Protein AF-A0A1M3HI04-F1 (afdb_monomer_lite)

Sequence (187 aa):
MKYMKYLLFFVLTACGNNINDSLKAANNSVIDINNYELIYRTIQQLDKDADSQIVGHADSLYKAANAASSYIGRLKARLTDADSIGDKTEPAARLLLRTPASDTLRTMLLNIYTASHKCFVGQDSIAQLDKVLLDIVDLHNQTDWTPQYFKDSPTVAAETILSRFEMECTGAASLSLLTVLHQLKKP

Secondary structure (DSSP, 8-state):
----------------TTHHHHHHTSTT----TT-HHHHHHHHHHHGGG--HHHHHHHHHHHHHHHHHHHHHHHHHHHHHHH-TTS--SHHHHHHHSSSHHHHHHHHHHHHHHHHHHHT--SHHHHHHHHHHSHHHHHHHH-SS-THHHHTT--HHHHHHHHHHHHHHHHHHHHHHHHHHHHHHT--

Radius of gyration: 18.67 Å; chains: 1; bounding box: 41×33×65 Å

pLDDT: mean 81.5, std 21.39, range [27.55, 98.62]

Structure (mmCIF, N/CA/C/O backbone):
data_AF-A0A1M3HI04-F1
#
_entry.id   AF-A0A1M3HI04-F1
#
loop_
_atom_site.group_PDB
_atom_site.id
_atom_site.type_symbol
_atom_site.label_atom_id
_atom_site.label_alt_id
_atom_site.label_comp_id
_atom_site.label_asym_id
_atom_site.label_entity_id
_atom_site.label_seq_id
_atom_site.pdbx_PDB_ins_code
_atom_site.Cartn_x
_atom_site.Cartn_y
_atom_site.Cartn_z
_atom_site.occupancy
_atom_site.B_iso_or_equiv
_atom_site.auth_seq_id
_atom_site.auth_comp_id
_atom_site.auth_asym_id
_atom_site.auth_atom_id
_atom_site.pdbx_PDB_model_num
ATOM 1 N N . MET A 1 1 ? -6.616 11.595 -36.228 1.00 35.25 1 MET A N 1
ATOM 2 C CA . MET A 1 1 ? -5.814 11.150 -35.066 1.00 35.25 1 MET A CA 1
ATOM 3 C C . MET A 1 1 ? -6.597 11.447 -33.803 1.00 35.25 1 MET A C 1
ATOM 5 O O . MET A 1 1 ? -7.093 12.554 -33.652 1.00 35.25 1 MET A O 1
ATOM 9 N N . LYS A 1 2 ? -6.833 10.409 -33.003 1.00 34.25 2 LYS A N 1
ATOM 10 C CA . LYS A 1 2 ? -7.843 10.335 -31.945 1.00 34.25 2 LYS A CA 1
ATOM 11 C C . LYS A 1 2 ? -7.189 10.521 -30.563 1.00 34.25 2 LYS A C 1
ATOM 13 O O . LYS A 1 2 ? -6.250 9.807 -30.254 1.00 34.25 2 LYS A O 1
ATOM 18 N N . TYR A 1 3 ? -7.765 11.454 -29.800 1.00 30.97 3 TYR A N 1
ATOM 19 C CA . TYR A 1 3 ? -7.792 11.646 -28.339 1.00 30.97 3 TYR A CA 1
ATOM 20 C C . TYR A 1 3 ? -6.480 11.792 -27.548 1.00 30.97 3 TYR A C 1
ATOM 22 O O . TYR A 1 3 ? -5.810 10.822 -27.231 1.00 30.97 3 TYR A O 1
ATOM 30 N N . MET A 1 4 ? -6.251 13.013 -27.056 1.00 30.16 4 MET A N 1
ATOM 31 C CA . MET A 1 4 ? -5.577 13.264 -25.782 1.00 30.16 4 MET A CA 1
ATOM 32 C C . MET A 1 4 ? -6.455 14.262 -25.021 1.00 30.16 4 MET A C 1
ATOM 34 O O . MET A 1 4 ? -6.505 15.450 -25.334 1.00 30.16 4 MET A O 1
ATOM 38 N N . LYS A 1 5 ? -7.288 13.728 -24.128 1.00 34.47 5 LYS A N 1
ATOM 39 C CA . LYS A 1 5 ? -8.299 14.455 -23.358 1.00 34.47 5 LYS A CA 1
ATOM 40 C C . LYS A 1 5 ? -8.225 13.943 -21.919 1.00 34.47 5 LYS A C 1
ATOM 42 O O . LYS A 1 5 ? -8.149 12.735 -21.725 1.00 34.47 5 LYS A O 1
ATOM 47 N N . TYR A 1 6 ? -8.308 14.888 -20.982 1.00 33.34 6 TYR A N 1
ATOM 48 C CA . TYR A 1 6 ? -8.424 14.744 -19.523 1.00 33.34 6 TYR A CA 1
ATOM 49 C C . TYR A 1 6 ? -7.113 14.707 -18.723 1.00 33.34 6 TYR A C 1
ATOM 51 O O . TYR A 1 6 ? -6.716 13.693 -18.164 1.00 33.34 6 TYR A O 1
ATOM 59 N N . LEU A 1 7 ? -6.512 15.893 -18.575 1.00 30.77 7 LEU A N 1
ATOM 60 C CA . LEU A 1 7 ? -5.870 16.280 -17.320 1.00 30.77 7 LEU A CA 1
ATOM 61 C C . LEU A 1 7 ? -7.011 16.665 -16.361 1.00 30.77 7 LEU A C 1
ATOM 63 O O . LEU A 1 7 ? -7.595 17.741 -16.500 1.00 30.77 7 LEU A O 1
ATOM 67 N N . LEU A 1 8 ? -7.413 15.759 -15.468 1.00 27.55 8 LEU A N 1
ATOM 68 C CA . LEU A 1 8 ? -8.388 16.072 -14.424 1.00 27.55 8 LEU A CA 1
ATOM 69 C C . LEU A 1 8 ? -7.637 16.467 -13.150 1.00 27.55 8 LEU A C 1
ATOM 71 O O . LEU A 1 8 ? -7.143 15.623 -12.410 1.00 27.55 8 LEU A O 1
ATOM 75 N N . PHE A 1 9 ? -7.574 17.773 -12.900 1.00 28.75 9 PHE A N 1
ATOM 76 C CA . PHE A 1 9 ? -7.414 18.300 -11.551 1.00 28.75 9 PHE A CA 1
ATOM 77 C C . PHE A 1 9 ? -8.708 18.006 -10.788 1.00 28.75 9 PHE A C 1
ATOM 79 O O . PHE A 1 9 ? -9.729 18.644 -11.036 1.00 28.75 9 PHE A O 1
ATOM 86 N N . PHE A 1 10 ? -8.676 17.053 -9.859 1.00 29.11 10 PHE A N 1
ATOM 87 C CA . PHE A 1 10 ? -9.697 16.960 -8.822 1.00 29.11 10 PHE A CA 1
ATOM 88 C C . PHE A 1 10 ? -9.222 17.744 -7.597 1.00 29.11 10 PHE A C 1
ATOM 90 O O . PHE A 1 10 ? -8.550 17.220 -6.716 1.00 29.11 10 PHE A O 1
ATOM 97 N N . VAL A 1 11 ? -9.591 19.024 -7.551 1.00 36.62 11 VAL A N 1
ATOM 98 C CA . VAL A 1 11 ? -9.841 19.720 -6.287 1.00 36.62 11 VAL A CA 1
ATOM 99 C C . VAL A 1 11 ? -11.346 19.625 -6.075 1.00 36.62 11 VAL A C 1
ATOM 101 O O . VAL A 1 11 ? -12.113 20.316 -6.740 1.00 36.62 11 VAL A O 1
ATOM 104 N N . LEU A 1 12 ? -11.778 18.715 -5.204 1.00 30.23 12 LEU A N 1
ATOM 105 C CA . LEU A 1 12 ? -13.164 18.638 -4.748 1.00 30.23 12 LEU A CA 1
ATOM 106 C C . LEU A 1 12 ? -13.249 19.241 -3.346 1.00 30.23 12 LEU A C 1
ATOM 108 O O . LEU A 1 12 ? -13.045 18.571 -2.339 1.00 30.23 12 LEU A O 1
ATOM 112 N N . THR A 1 13 ? -13.587 20.524 -3.297 1.00 43.03 13 THR A N 1
ATOM 113 C CA . THR A 1 13 ? -14.316 21.129 -2.183 1.00 43.03 13 THR A CA 1
ATOM 114 C C . THR A 1 13 ? -15.805 21.079 -2.519 1.00 43.03 13 THR A C 1
ATOM 116 O O . THR A 1 13 ? -16.271 21.843 -3.358 1.00 43.03 13 THR A O 1
ATOM 119 N N . ALA A 1 14 ? -16.561 20.196 -1.860 1.00 32.81 14 ALA A N 1
ATOM 120 C CA . ALA A 1 14 ? -18.005 20.360 -1.674 1.00 32.81 14 ALA A CA 1
ATOM 121 C C . ALA A 1 14 ? -18.529 19.478 -0.524 1.00 32.81 14 ALA A C 1
ATOM 123 O O . ALA A 1 14 ? -18.517 18.254 -0.594 1.00 32.81 14 ALA A O 1
ATOM 124 N N . CYS A 1 15 ? -18.975 20.168 0.527 1.00 35.28 15 CYS A N 1
ATOM 125 C CA . CYS A 1 15 ? -19.912 19.806 1.591 1.00 35.28 15 CYS A CA 1
ATOM 126 C C . CYS A 1 15 ? -20.468 18.370 1.650 1.00 35.28 15 CYS A C 1
ATOM 128 O O . CYS A 1 15 ? -21.394 18.011 0.928 1.00 35.28 15 CYS A O 1
ATOM 130 N N . GLY A 1 16 ? -20.037 17.647 2.687 1.00 29.61 16 GLY A N 1
ATOM 131 C CA . GLY A 1 16 ? -20.850 16.683 3.427 1.00 29.61 16 GLY A CA 1
ATOM 132 C C . GLY A 1 16 ? -20.916 17.120 4.892 1.00 29.61 16 GLY A C 1
ATOM 133 O O . GLY A 1 16 ? -20.088 16.716 5.708 1.00 29.61 16 GLY A O 1
ATOM 134 N N . ASN A 1 17 ? -21.861 18.002 5.217 1.00 38.78 17 ASN A N 1
ATOM 135 C CA . ASN A 1 17 ? -22.166 18.403 6.591 1.00 38.78 17 ASN A CA 1
ATOM 136 C C . ASN A 1 17 ? -22.709 17.183 7.353 1.00 38.78 17 ASN A C 1
ATOM 138 O O . ASN A 1 17 ? -23.854 16.810 7.133 1.00 38.78 17 ASN A O 1
ATOM 142 N N . ASN A 1 18 ? -21.865 16.530 8.161 1.00 41.06 18 ASN A N 1
ATOM 143 C CA . ASN A 1 18 ? -22.244 15.747 9.357 1.00 41.06 18 ASN A CA 1
ATOM 144 C C . ASN A 1 18 ? -21.037 15.116 10.078 1.00 41.06 18 ASN A C 1
ATOM 146 O O . ASN A 1 18 ? -21.116 14.812 11.267 1.00 41.06 18 ASN A O 1
ATOM 150 N N . ILE A 1 19 ? -19.885 14.978 9.414 1.00 43.44 19 ILE A N 1
ATOM 151 C CA . ILE A 1 19 ? -18.647 14.542 10.090 1.00 43.44 19 ILE A CA 1
ATOM 152 C C . ILE A 1 19 ? -17.971 15.741 10.782 1.00 43.44 19 ILE A C 1
ATOM 154 O O . ILE A 1 19 ? -17.434 15.603 11.876 1.00 43.44 19 ILE A O 1
ATOM 158 N N . ASN A 1 20 ? -18.083 16.944 10.205 1.00 42.19 20 ASN A N 1
ATOM 159 C CA . ASN A 1 20 ? -17.423 18.160 10.698 1.00 42.19 20 ASN A CA 1
ATOM 160 C C . ASN A 1 20 ? -17.941 18.641 12.070 1.00 42.19 20 ASN A C 1
ATOM 162 O O . ASN A 1 20 ? -17.166 19.130 12.889 1.00 42.19 20 ASN A O 1
ATOM 166 N N . ASP A 1 21 ? -19.231 18.459 12.355 1.00 39.75 21 ASP A N 1
ATOM 167 C CA . ASP A 1 21 ? -19.815 18.872 13.639 1.00 39.75 21 ASP A CA 1
ATOM 168 C C . ASP A 1 21 ? -19.579 17.824 14.739 1.00 39.75 21 ASP A C 1
ATOM 170 O O . ASP A 1 21 ? -19.358 18.176 15.897 1.00 39.75 21 ASP A O 1
ATOM 174 N N . SER A 1 22 ? -19.470 16.547 14.357 1.00 45.38 22 SER A N 1
ATOM 175 C CA . SER A 1 22 ? -19.024 15.460 15.241 1.00 45.38 22 SER A CA 1
ATOM 176 C C . SER A 1 22 ? -17.513 15.530 15.544 1.00 45.38 22 SER A C 1
ATOM 178 O O . SER A 1 22 ? -17.071 15.076 16.598 1.00 45.38 22 SER A O 1
ATOM 180 N N . LEU A 1 23 ? -16.718 16.129 14.643 1.00 42.09 23 LEU A N 1
ATOM 181 C CA . LEU A 1 23 ? -15.270 16.364 14.777 1.00 42.09 23 LEU A CA 1
ATOM 182 C C . LEU A 1 23 ? -14.935 17.564 15.677 1.00 42.09 23 LEU A C 1
ATOM 184 O O . LEU A 1 23 ? -13.937 17.526 16.392 1.00 42.09 23 LEU A O 1
ATOM 188 N N . LYS A 1 24 ? -15.773 18.610 15.699 1.00 40.47 24 LYS A N 1
ATOM 189 C CA . LYS A 1 24 ? -15.569 19.794 16.558 1.00 40.47 24 LYS A CA 1
ATOM 190 C C . LYS A 1 24 ? -15.811 19.528 18.046 1.00 40.47 24 LYS A C 1
ATOM 192 O O . LYS A 1 24 ? -15.282 20.257 18.880 1.00 40.47 24 LYS A O 1
ATOM 197 N N . ALA A 1 25 ? -16.567 18.484 18.388 1.00 41.44 25 ALA A N 1
ATOM 198 C CA . ALA A 1 25 ? -16.822 18.094 19.776 1.00 41.44 25 ALA A CA 1
ATOM 199 C C . ALA A 1 25 ? -15.673 17.273 20.408 1.00 41.44 25 ALA A C 1
ATOM 201 O O . ALA A 1 25 ? -15.651 17.075 21.624 1.00 41.44 25 ALA A O 1
ATOM 202 N N . ALA A 1 26 ? -14.686 16.821 19.620 1.00 43.97 26 ALA A N 1
ATOM 203 C CA . ALA A 1 26 ? -13.492 16.129 20.110 1.00 43.97 26 ALA A CA 1
ATOM 204 C C . ALA A 1 26 ? -12.453 17.134 20.658 1.00 43.97 26 ALA A C 1
ATOM 206 O O . ALA A 1 26 ? -11.420 17.404 20.059 1.00 43.97 26 ALA A O 1
ATOM 207 N N . ASN A 1 27 ? -12.795 17.694 21.813 1.00 38.34 27 ASN A N 1
ATOM 208 C CA . ASN A 1 27 ? -12.083 18.645 22.666 1.00 38.34 27 ASN A CA 1
ATOM 209 C C . ASN A 1 27 ? -10.526 18.701 22.550 1.00 38.34 27 ASN A C 1
ATOM 211 O O . ASN A 1 27 ? -9.824 17.734 22.842 1.00 38.34 27 ASN A O 1
ATOM 215 N N . ASN A 1 28 ? -10.021 19.903 22.225 1.00 39.84 28 ASN A N 1
ATOM 216 C CA . ASN A 1 28 ? -8.730 20.528 22.586 1.00 39.84 28 ASN A CA 1
ATOM 217 C C . ASN A 1 28 ? -7.362 19.976 22.135 1.00 39.84 28 ASN A C 1
ATOM 219 O O . ASN A 1 28 ? -6.334 20.495 22.572 1.00 39.84 28 ASN A O 1
ATOM 223 N N . SER A 1 29 ? -7.292 19.063 21.173 1.00 42.91 29 SER A N 1
ATOM 224 C CA . SER A 1 29 ? -6.079 18.932 20.349 1.00 42.91 29 SER A CA 1
ATOM 225 C C . SER A 1 29 ? -6.498 18.843 18.893 1.00 42.91 29 SER A C 1
ATOM 227 O O . SER A 1 29 ? -7.374 18.056 18.548 1.00 42.91 29 SER A O 1
ATOM 229 N N . VAL A 1 30 ? -5.936 19.700 18.041 1.00 52.53 30 VAL A N 1
ATOM 230 C CA . VAL A 1 30 ? -6.123 19.604 16.591 1.00 52.53 30 VAL A CA 1
ATOM 231 C C . VAL A 1 30 ? -5.432 18.312 16.160 1.00 52.53 30 VAL A C 1
ATOM 233 O O . VAL A 1 30 ? -4.233 18.306 15.896 1.00 52.53 30 VAL A O 1
ATOM 236 N N . ILE A 1 31 ? -6.154 17.191 16.193 1.00 54.62 31 ILE A N 1
ATOM 237 C CA . ILE A 1 31 ? -5.659 15.930 15.648 1.00 54.62 31 ILE A CA 1
ATOM 238 C C . ILE A 1 31 ? -5.579 16.147 14.142 1.00 54.62 31 ILE A C 1
ATOM 240 O O . ILE A 1 31 ? -6.601 16.359 13.488 1.00 54.62 31 ILE A O 1
ATOM 244 N N . ASP A 1 32 ? -4.362 16.135 13.603 1.00 65.62 32 ASP A N 1
ATOM 245 C CA . ASP A 1 32 ? -4.164 16.093 12.162 1.00 65.62 32 ASP A CA 1
ATOM 246 C C . ASP A 1 32 ? -4.761 14.785 11.640 1.00 65.62 32 ASP A C 1
ATOM 248 O O . ASP A 1 32 ? -4.207 13.702 11.832 1.00 65.62 32 ASP A O 1
ATOM 252 N N . ILE A 1 33 ? -5.926 14.894 11.004 1.00 61.91 33 ILE A N 1
ATOM 253 C CA . ILE A 1 33 ? -6.685 13.765 10.460 1.00 61.91 33 ILE A CA 1
ATOM 254 C C . ILE A 1 33 ? -5.926 13.017 9.359 1.00 61.91 33 ILE A C 1
ATOM 256 O O . ILE A 1 33 ? -6.316 11.909 9.007 1.00 61.91 33 ILE A O 1
ATOM 260 N N . ASN A 1 34 ? -4.845 13.592 8.826 1.00 67.69 34 ASN A N 1
ATOM 261 C CA . ASN A 1 34 ? -3.984 12.935 7.847 1.00 67.69 34 ASN A CA 1
ATOM 262 C C . ASN A 1 34 ? -2.861 12.123 8.509 1.00 67.69 34 ASN A C 1
ATOM 264 O O . ASN A 1 34 ? -2.170 11.366 7.829 1.00 67.69 34 ASN A O 1
ATOM 268 N N . ASN A 1 35 ? -2.686 12.243 9.827 1.00 82.31 35 ASN A N 1
ATOM 269 C CA . ASN A 1 35 ? -1.645 11.565 10.582 1.00 82.31 35 ASN A CA 1
ATOM 270 C C . ASN A 1 35 ? -2.223 10.379 11.373 1.00 82.31 35 ASN A C 1
ATOM 272 O O . ASN A 1 35 ? -2.537 10.474 12.564 1.00 82.31 35 ASN A O 1
ATOM 276 N N . TYR A 1 36 ? -2.343 9.234 10.698 1.00 88.31 36 TYR A N 1
ATOM 277 C CA . TYR A 1 36 ? -2.860 7.995 11.288 1.00 88.31 36 TYR A CA 1
ATOM 278 C C . TYR A 1 36 ? -2.042 7.508 12.500 1.00 88.31 36 TYR A C 1
ATOM 280 O O . TYR A 1 36 ? -2.596 6.859 13.388 1.00 88.31 36 TYR A O 1
ATOM 288 N N . GLU A 1 37 ? -0.752 7.855 12.594 1.00 89.69 37 GLU A N 1
ATOM 289 C CA . GLU A 1 37 ? 0.084 7.534 13.756 1.00 89.69 37 GLU A CA 1
ATOM 290 C C . GLU A 1 37 ? -0.355 8.315 15.001 1.00 89.69 37 GLU A C 1
ATOM 292 O O . GLU A 1 37 ? -0.460 7.740 16.088 1.00 89.69 37 GLU A O 1
ATOM 297 N N . LEU A 1 38 ? -0.664 9.607 14.854 1.00 87.50 38 LEU A N 1
ATOM 298 C CA . LEU A 1 38 ? -1.188 10.414 15.955 1.00 87.50 38 LEU A CA 1
ATOM 299 C C . LEU A 1 38 ? -2.527 9.854 16.454 1.00 87.50 38 LEU A C 1
ATOM 301 O O . LEU A 1 38 ? -2.703 9.685 17.660 1.00 87.50 38 LEU A O 1
ATOM 305 N N . ILE A 1 39 ? -3.432 9.505 15.532 1.00 89.69 39 ILE A N 1
ATOM 306 C CA . ILE A 1 39 ? -4.739 8.918 15.862 1.00 89.69 39 ILE A CA 1
ATOM 307 C C . ILE A 1 39 ? -4.558 7.591 16.616 1.00 89.69 39 ILE A C 1
ATOM 309 O O . ILE A 1 39 ? -5.190 7.377 17.652 1.00 89.69 39 ILE A O 1
ATOM 313 N N . TYR A 1 40 ? -3.658 6.723 16.143 1.00 92.50 40 TYR A N 1
ATOM 314 C CA . TYR A 1 40 ? -3.341 5.460 16.809 1.00 92.50 40 TYR A CA 1
ATOM 315 C C . TYR A 1 40 ? -2.818 5.672 18.235 1.00 92.50 40 TYR A C 1
ATOM 317 O O . TYR A 1 40 ? -3.302 5.041 19.172 1.00 92.50 40 TYR A O 1
ATOM 325 N N . ARG A 1 41 ? -1.882 6.609 18.437 1.00 90.25 41 ARG A N 1
ATOM 326 C CA . ARG A 1 41 ? -1.373 6.935 19.780 1.00 90.25 41 ARG A CA 1
ATOM 327 C C . ARG A 1 41 ? -2.481 7.432 20.711 1.00 90.25 41 ARG A C 1
ATOM 329 O O . ARG A 1 41 ? -2.462 7.097 21.891 1.00 90.25 41 ARG A O 1
ATOM 336 N N . THR A 1 42 ? -3.453 8.191 20.201 1.00 88.56 42 THR A N 1
ATOM 337 C CA . THR A 1 42 ? -4.630 8.598 20.984 1.00 88.56 42 THR A CA 1
ATOM 338 C C . THR A 1 42 ? -5.495 7.401 21.380 1.00 88.56 42 THR A C 1
ATOM 340 O O . THR A 1 42 ? -5.923 7.332 22.527 1.00 88.56 42 THR A O 1
ATOM 343 N N . ILE A 1 43 ? -5.722 6.439 20.478 1.00 89.12 43 ILE A N 1
ATOM 344 C CA . ILE A 1 43 ? -6.460 5.199 20.787 1.00 89.12 43 ILE A CA 1
ATOM 345 C C . ILE A 1 43 ? -5.779 4.439 21.932 1.00 89.12 43 ILE A C 1
ATOM 347 O O . ILE A 1 43 ? -6.436 4.100 22.911 1.00 89.12 43 ILE A O 1
ATOM 351 N N . GLN A 1 44 ? -4.456 4.269 21.866 1.00 89.38 44 GLN A N 1
ATOM 352 C CA . GLN A 1 44 ? -3.673 3.577 22.901 1.00 89.38 44 GLN A CA 1
ATOM 353 C C . GLN A 1 44 ? -3.752 4.256 24.280 1.00 89.38 44 GLN A C 1
ATOM 355 O O . GLN A 1 44 ? -3.598 3.609 25.309 1.00 89.38 44 GLN A O 1
ATOM 360 N N . GLN A 1 45 ? -3.992 5.570 24.334 1.00 86.69 45 GLN A N 1
ATOM 361 C CA . GLN A 1 45 ? -4.150 6.295 25.601 1.00 86.69 45 GLN A CA 1
ATOM 362 C C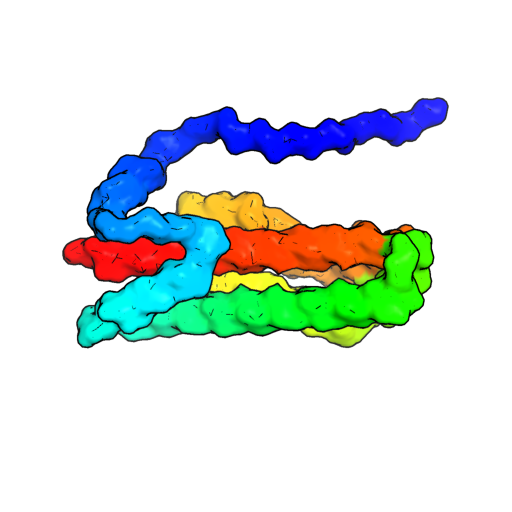 . GLN A 1 45 ? -5.533 6.098 26.236 1.00 86.69 45 GLN A C 1
ATOM 364 O O . GLN A 1 45 ? -5.658 6.216 27.456 1.00 86.69 45 GLN A O 1
ATOM 369 N N . LEU A 1 46 ? -6.556 5.815 25.424 1.00 82.50 46 LEU A N 1
ATOM 370 C CA . LEU A 1 46 ? -7.936 5.580 25.863 1.00 82.50 46 LEU A CA 1
ATOM 371 C C . LEU A 1 46 ? -8.194 4.118 26.272 1.00 82.50 46 LEU A C 1
ATOM 373 O O . LEU A 1 46 ? -9.234 3.828 26.850 1.00 82.50 46 LEU A O 1
ATOM 377 N N . ASP A 1 47 ? -7.241 3.221 26.016 1.00 71.94 47 ASP A N 1
ATOM 378 C CA . ASP A 1 47 ? -7.339 1.758 26.148 1.00 71.94 47 ASP A CA 1
ATOM 379 C C . ASP A 1 47 ? -7.591 1.229 27.576 1.00 71.94 47 ASP A C 1
ATOM 381 O O . ASP A 1 47 ? -7.892 0.058 27.767 1.00 71.94 47 ASP A O 1
ATOM 385 N N . LYS A 1 48 ? -7.508 2.067 28.616 1.00 63.78 48 LYS A N 1
ATOM 386 C CA . LYS A 1 48 ? -7.505 1.582 30.011 1.00 63.78 48 LYS A CA 1
ATOM 387 C C . LYS A 1 48 ? -8.756 0.789 30.426 1.00 63.78 48 LYS A C 1
ATOM 389 O O . LYS A 1 48 ? -8.629 -0.029 31.328 1.00 63.78 48 LYS A O 1
ATOM 394 N N . ASP A 1 49 ? -9.890 0.985 29.746 1.00 64.88 49 ASP A N 1
ATOM 395 C CA . ASP A 1 49 ? -11.158 0.266 29.967 1.00 64.88 49 ASP A CA 1
ATOM 396 C C . ASP A 1 49 ? -11.88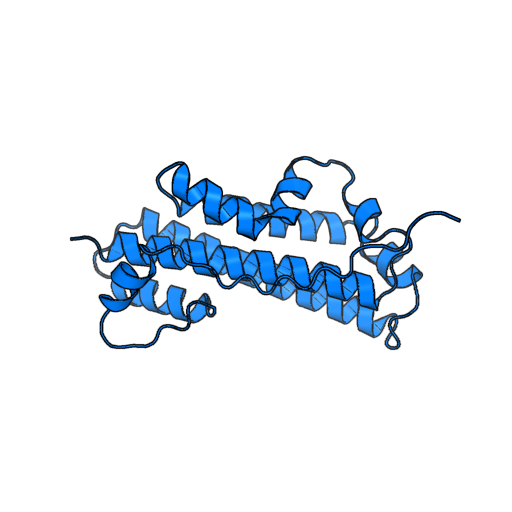6 -0.080 28.639 1.00 64.88 49 ASP A C 1
ATOM 398 O O . ASP A 1 49 ? -13.104 -0.267 28.611 1.00 64.88 49 ASP A O 1
ATOM 402 N N . ALA A 1 50 ? -11.167 -0.104 27.510 1.00 69.12 50 ALA A N 1
ATOM 403 C CA . ALA A 1 50 ? -11.755 -0.230 26.174 1.00 69.12 50 ALA A CA 1
ATOM 404 C C . ALA A 1 50 ? -12.083 -1.683 25.776 1.00 69.12 50 ALA A C 1
ATOM 406 O O . ALA A 1 50 ? -11.498 -2.645 26.276 1.00 69.12 50 ALA A O 1
ATOM 407 N N . ASP A 1 51 ? -12.992 -1.851 24.809 1.00 77.94 51 ASP A N 1
ATOM 408 C CA . ASP A 1 51 ? -13.232 -3.150 24.175 1.00 77.94 51 ASP A CA 1
ATOM 409 C C . ASP A 1 51 ? -11.952 -3.639 23.472 1.00 77.94 51 ASP A C 1
ATOM 411 O O . ASP A 1 51 ? -11.522 -3.094 22.448 1.00 77.94 51 ASP A O 1
ATOM 415 N N . SER A 1 52 ? -11.366 -4.707 24.022 1.00 81.25 52 SER A N 1
ATOM 416 C CA . SER A 1 52 ? -10.138 -5.338 23.526 1.00 81.25 52 SER A CA 1
ATOM 417 C C . SER A 1 52 ? -10.190 -5.711 22.039 1.00 81.25 52 SER A C 1
ATOM 419 O O . SER A 1 52 ? -9.156 -5.720 21.365 1.00 81.25 52 SER A O 1
ATOM 421 N N . GLN A 1 53 ? -11.379 -5.984 21.491 1.00 85.75 53 GLN A N 1
ATOM 422 C CA . GLN A 1 53 ? -11.539 -6.301 20.078 1.00 85.75 53 GLN A CA 1
ATOM 423 C C . GLN A 1 53 ? -11.363 -5.053 19.202 1.00 85.75 53 GLN A C 1
ATOM 425 O O . GLN A 1 53 ? -10.653 -5.106 18.194 1.00 85.75 53 GLN A O 1
ATOM 430 N N . ILE A 1 54 ? -11.964 -3.928 19.599 1.00 85.69 54 ILE A N 1
ATOM 431 C CA . ILE A 1 54 ? -11.890 -2.650 18.876 1.00 85.69 54 ILE A CA 1
ATOM 432 C C . ILE A 1 54 ? -10.442 -2.145 18.841 1.00 85.69 54 ILE A C 1
ATOM 434 O O . ILE A 1 54 ? -9.933 -1.761 17.783 1.00 85.69 54 ILE A O 1
ATOM 438 N N . VAL A 1 55 ? -9.746 -2.213 19.977 1.00 88.94 55 VAL A N 1
ATOM 439 C CA . VAL A 1 55 ? -8.328 -1.834 20.065 1.00 88.94 55 VAL A CA 1
ATOM 440 C C . VAL A 1 55 ? -7.455 -2.795 19.253 1.00 88.94 55 VAL A C 1
ATOM 442 O O . VAL A 1 55 ? -6.611 -2.353 18.474 1.00 88.94 55 VAL A O 1
ATOM 445 N N . GLY A 1 56 ? -7.733 -4.102 19.300 1.00 90.12 56 GLY A N 1
ATOM 446 C CA . GLY A 1 56 ? -7.042 -5.092 18.469 1.00 90.12 56 GLY A CA 1
ATOM 447 C C . GLY A 1 56 ? -7.190 -4.856 16.956 1.00 90.12 56 GLY A C 1
ATOM 448 O O . GLY A 1 56 ? -6.275 -5.160 16.179 1.00 90.12 56 GLY A O 1
ATOM 449 N N . HIS A 1 57 ? -8.316 -4.290 16.507 1.00 92.25 57 HIS A N 1
ATOM 450 C CA . HIS A 1 57 ? -8.502 -3.879 15.111 1.00 92.25 57 HIS A CA 1
ATOM 451 C C . HIS A 1 57 ? -7.621 -2.674 14.752 1.00 92.25 57 HIS A C 1
ATOM 453 O O . HIS A 1 57 ? -6.951 -2.709 13.716 1.00 92.25 57 HIS A O 1
ATOM 459 N N . ALA A 1 58 ? -7.543 -1.664 15.625 1.00 93.00 58 ALA A N 1
ATOM 460 C CA . ALA A 1 58 ? -6.647 -0.520 15.439 1.00 93.00 58 ALA A CA 1
ATOM 461 C C . ALA A 1 58 ? -5.169 -0.938 15.371 1.00 93.00 58 ALA A C 1
ATOM 463 O O . ALA A 1 58 ? -4.456 -0.512 14.462 1.00 93.00 58 ALA A O 1
ATOM 464 N N . ASP A 1 59 ? -4.725 -1.827 16.262 1.00 93.81 59 ASP A N 1
ATOM 465 C CA . ASP A 1 59 ? -3.370 -2.392 16.262 1.00 93.81 59 ASP A CA 1
ATOM 466 C C . ASP A 1 59 ? -3.035 -3.100 14.949 1.00 93.81 59 ASP A C 1
ATOM 468 O O . ASP A 1 59 ? -1.961 -2.911 14.369 1.00 93.81 59 ASP A O 1
ATOM 472 N N . SER A 1 60 ? -3.960 -3.940 14.483 1.00 94.25 60 SER A N 1
ATOM 473 C CA . SER A 1 60 ? -3.787 -4.710 13.252 1.00 94.25 60 SER A CA 1
ATOM 474 C C . SER A 1 60 ? -3.653 -3.786 12.044 1.00 94.25 60 SER A C 1
ATOM 476 O O . SER A 1 60 ? -2.764 -3.980 11.212 1.00 94.25 60 SER A O 1
ATOM 478 N N . LEU A 1 61 ? -4.493 -2.753 11.971 1.00 95.94 61 LEU A N 1
ATOM 479 C CA . LEU A 1 61 ? -4.459 -1.778 10.891 1.00 95.94 61 LEU A CA 1
ATOM 480 C C . LEU A 1 61 ? -3.198 -0.911 10.929 1.00 95.94 61 LEU A C 1
ATOM 482 O O . LEU A 1 61 ? -2.557 -0.730 9.897 1.00 95.94 61 LEU A O 1
ATOM 486 N N . TYR A 1 62 ? -2.798 -0.426 12.105 1.00 95.44 62 TYR A N 1
ATOM 487 C CA . TYR A 1 62 ? -1.581 0.369 12.261 1.00 95.44 62 TYR A CA 1
ATOM 488 C C . TYR A 1 62 ? -0.330 -0.410 11.829 1.00 95.44 62 TYR A C 1
ATOM 490 O O . TYR A 1 62 ? 0.523 0.109 11.102 1.00 95.44 62 TYR A O 1
ATOM 498 N N . LYS A 1 63 ? -0.229 -1.687 12.223 1.00 95.50 63 LYS A N 1
ATOM 499 C CA . LYS A 1 63 ? 0.865 -2.571 11.795 1.00 95.50 63 LYS A CA 1
ATOM 500 C C . LYS A 1 63 ? 0.845 -2.799 10.284 1.00 95.50 63 LYS A C 1
ATOM 502 O O . LYS A 1 63 ? 1.900 -2.733 9.654 1.00 95.50 63 LYS A O 1
ATOM 507 N N . ALA A 1 64 ? -0.332 -3.031 9.702 1.00 95.88 64 ALA A N 1
ATOM 508 C CA . ALA A 1 64 ? -0.474 -3.209 8.261 1.00 95.88 64 ALA A CA 1
ATOM 509 C C . ALA A 1 64 ? -0.054 -1.945 7.487 1.00 95.88 64 ALA A C 1
ATOM 511 O O . ALA A 1 64 ? 0.725 -2.054 6.541 1.00 95.88 64 ALA A O 1
ATOM 512 N N . ALA A 1 65 ? -0.500 -0.757 7.917 1.00 95.94 65 ALA A N 1
ATOM 513 C CA . ALA A 1 65 ? -0.191 0.531 7.283 1.00 95.94 65 ALA A CA 1
ATOM 514 C C . ALA A 1 65 ? 1.313 0.816 7.260 1.00 95.94 65 ALA A C 1
ATOM 516 O O . ALA A 1 65 ? 1.878 1.106 6.203 1.00 95.94 65 ALA A O 1
ATOM 517 N N . ASN A 1 66 ? 1.980 0.625 8.399 1.00 95.25 66 ASN A N 1
ATOM 518 C CA . ASN A 1 66 ? 3.428 0.780 8.494 1.00 95.25 66 ASN A CA 1
ATOM 519 C C . ASN A 1 66 ? 4.186 -0.226 7.625 1.00 95.25 66 ASN A C 1
ATOM 521 O O . ASN A 1 66 ? 5.153 0.138 6.954 1.00 95.25 66 ASN A O 1
ATOM 525 N N . ALA A 1 67 ? 3.757 -1.491 7.613 1.00 95.81 67 ALA A N 1
ATOM 526 C CA . ALA A 1 67 ? 4.389 -2.513 6.787 1.00 95.81 67 ALA A CA 1
ATOM 527 C C . ALA A 1 67 ? 4.266 -2.187 5.288 1.00 95.81 67 ALA A C 1
ATOM 529 O O . ALA A 1 67 ? 5.263 -2.280 4.567 1.00 95.81 67 ALA A O 1
ATOM 530 N N . ALA A 1 68 ? 3.080 -1.760 4.842 1.00 96.75 68 ALA A N 1
ATOM 531 C CA . ALA A 1 68 ? 2.814 -1.381 3.458 1.00 96.75 68 ALA A CA 1
ATOM 532 C C . ALA A 1 68 ? 3.629 -0.149 3.033 1.00 96.75 68 ALA A C 1
ATOM 534 O O . ALA A 1 68 ? 4.369 -0.231 2.053 1.00 96.75 68 ALA A O 1
ATOM 535 N N . SER A 1 69 ? 3.573 0.951 3.795 1.00 96.06 69 SER A N 1
ATOM 536 C CA . SER A 1 69 ? 4.345 2.174 3.505 1.00 96.06 69 SER A CA 1
ATOM 537 C C . SER A 1 69 ? 5.852 1.896 3.491 1.00 96.06 69 SER A C 1
ATOM 539 O O . SER A 1 69 ? 6.545 2.228 2.529 1.00 96.06 69 SER A O 1
ATOM 541 N N . SER A 1 70 ? 6.365 1.157 4.481 1.00 96.75 70 SER A N 1
ATOM 542 C CA . SER A 1 70 ? 7.779 0.768 4.527 1.00 96.75 70 SER A CA 1
ATOM 543 C C . SER A 1 70 ? 8.200 -0.065 3.309 1.00 96.75 70 SER A C 1
ATOM 545 O O . SER A 1 70 ? 9.293 0.123 2.767 1.00 96.75 70 SER A O 1
ATOM 547 N N . TYR A 1 71 ? 7.359 -0.999 2.859 1.00 98.50 71 TYR A N 1
ATOM 548 C CA . TYR A 1 71 ? 7.658 -1.811 1.683 1.00 98.50 71 TYR A CA 1
ATOM 549 C C . TYR A 1 71 ? 7.605 -1.007 0.386 1.00 98.50 71 TYR A C 1
ATOM 551 O O . TYR A 1 71 ? 8.518 -1.123 -0.431 1.00 98.50 71 TYR A O 1
ATOM 559 N N . ILE A 1 72 ? 6.596 -0.151 0.228 1.00 98.44 72 ILE A N 1
ATOM 560 C CA . ILE A 1 72 ? 6.482 0.775 -0.900 1.00 98.44 72 ILE A CA 1
ATOM 561 C C . ILE A 1 72 ? 7.712 1.687 -0.972 1.00 98.44 72 ILE A C 1
ATOM 563 O O . ILE A 1 72 ? 8.316 1.806 -2.038 1.00 98.44 72 ILE A O 1
ATOM 567 N N . GLY A 1 73 ? 8.153 2.243 0.159 1.00 97.94 73 GLY A N 1
ATOM 568 C CA . GLY A 1 73 ? 9.379 3.037 0.241 1.00 97.94 73 GLY A CA 1
ATOM 569 C C . GLY A 1 73 ? 10.614 2.274 -0.250 1.00 97.94 73 GLY A C 1
ATOM 570 O O . GLY A 1 73 ? 11.401 2.811 -1.028 1.00 97.94 73 GLY A O 1
ATOM 571 N N . ARG A 1 74 ? 10.755 0.989 0.112 1.00 98.44 74 ARG A N 1
ATOM 572 C CA . ARG A 1 74 ? 11.839 0.131 -0.407 1.00 98.44 74 ARG A CA 1
ATOM 573 C C . ARG A 1 74 ? 11.735 -0.114 -1.911 1.00 98.44 74 ARG A C 1
ATOM 575 O O . ARG A 1 74 ? 12.762 -0.164 -2.580 1.00 98.44 74 ARG A O 1
ATOM 582 N N . LEU A 1 75 ? 10.530 -0.300 -2.448 1.00 98.62 75 LEU A N 1
ATOM 583 C CA . LEU A 1 75 ? 10.333 -0.484 -3.889 1.00 98.62 75 LEU A CA 1
ATOM 584 C C . LEU A 1 75 ? 10.706 0.781 -4.666 1.00 98.62 75 LEU A C 1
ATOM 586 O O . LEU A 1 75 ? 11.424 0.678 -5.657 1.00 98.62 75 LEU A O 1
ATOM 590 N N . LYS A 1 76 ? 10.288 1.955 -4.179 1.00 98.50 76 LYS A N 1
ATOM 591 C CA . LYS A 1 76 ? 10.657 3.257 -4.753 1.00 98.50 76 LYS A CA 1
ATOM 592 C C . LYS A 1 76 ? 12.171 3.460 -4.736 1.00 98.50 76 LYS A C 1
ATOM 594 O O . LYS A 1 76 ? 12.746 3.703 -5.783 1.00 98.50 76 LYS A O 1
ATOM 599 N N . ALA A 1 77 ? 12.831 3.228 -3.599 1.00 98.19 77 ALA A N 1
ATOM 600 C CA . ALA A 1 77 ? 14.290 3.328 -3.511 1.00 98.19 77 ALA A CA 1
ATOM 601 C C . ALA A 1 77 ? 15.002 2.423 -4.534 1.00 98.19 77 ALA A C 1
ATOM 603 O O . ALA A 1 77 ? 15.898 2.870 -5.239 1.00 98.19 77 ALA A O 1
ATOM 604 N N . ARG A 1 78 ? 14.549 1.171 -4.698 1.00 98.38 78 ARG A N 1
ATOM 605 C CA . ARG A 1 78 ? 15.116 0.245 -5.695 1.00 98.38 78 ARG A CA 1
ATOM 606 C C . ARG A 1 78 ? 14.894 0.690 -7.142 1.00 98.38 78 ARG A C 1
ATOM 608 O O . ARG A 1 78 ? 15.718 0.366 -7.994 1.00 98.38 78 ARG A O 1
ATOM 615 N N . LEU A 1 79 ? 13.780 1.363 -7.428 1.00 97.94 79 LEU A N 1
ATOM 616 C CA . LEU A 1 79 ? 13.508 1.958 -8.737 1.00 97.94 79 LEU A CA 1
ATOM 617 C C . LEU A 1 79 ? 14.470 3.119 -9.002 1.00 97.94 79 LEU A C 1
ATOM 619 O O . LEU A 1 79 ? 15.161 3.100 -10.020 1.00 97.94 79 LEU A O 1
ATOM 623 N N . THR A 1 80 ? 14.589 4.046 -8.050 1.00 97.62 80 THR A N 1
ATOM 624 C CA . THR A 1 80 ? 15.512 5.184 -8.124 1.00 97.62 80 THR A CA 1
ATOM 625 C C . THR A 1 80 ? 16.971 4.732 -8.267 1.00 97.62 80 THR A C 1
ATOM 627 O O . THR A 1 80 ? 17.697 5.259 -9.107 1.00 97.62 80 THR A O 1
ATOM 630 N N . ASP A 1 81 ? 17.403 3.720 -7.507 1.00 98.00 81 ASP A N 1
ATOM 631 C CA . ASP A 1 81 ? 18.766 3.171 -7.577 1.00 98.00 81 ASP A CA 1
ATOM 632 C C . ASP A 1 81 ? 19.072 2.552 -8.951 1.00 98.00 81 ASP A C 1
ATOM 634 O O . ASP A 1 81 ? 20.203 2.603 -9.438 1.00 98.00 81 ASP A O 1
ATOM 638 N N . ALA A 1 82 ? 18.066 1.946 -9.589 1.00 97.50 82 ALA A N 1
ATOM 639 C CA . ALA A 1 82 ? 18.203 1.341 -10.909 1.00 97.50 82 ALA A CA 1
ATOM 640 C C . ALA A 1 82 ? 18.147 2.373 -12.050 1.00 97.50 82 ALA A C 1
ATOM 642 O O . ALA A 1 82 ? 18.690 2.120 -13.133 1.00 97.50 82 ALA A O 1
ATOM 643 N N . ASP A 1 83 ? 17.475 3.505 -11.832 1.00 97.75 83 ASP A N 1
ATOM 644 C CA . ASP A 1 83 ? 17.291 4.563 -12.817 1.00 97.75 83 ASP A CA 1
ATOM 645 C C . ASP A 1 83 ? 16.974 5.922 -12.174 1.00 97.75 83 ASP A C 1
ATOM 647 O O . ASP A 1 83 ? 15.823 6.335 -12.057 1.00 97.75 83 ASP A O 1
ATOM 651 N N . SER A 1 84 ? 18.024 6.657 -11.810 1.00 95.88 84 SER A N 1
ATOM 652 C CA . SER A 1 84 ? 17.903 7.940 -11.110 1.00 95.88 84 SER A CA 1
ATOM 653 C C . SER A 1 84 ? 17.285 9.067 -11.947 1.00 95.88 84 SER A C 1
ATOM 655 O O . SER A 1 84 ? 16.898 10.090 -11.390 1.00 95.88 84 SER A O 1
ATOM 657 N N . ILE A 1 85 ? 17.257 8.929 -13.279 1.00 96.69 85 ILE A N 1
ATOM 658 C CA . ILE A 1 85 ? 16.666 9.922 -14.195 1.00 96.69 85 ILE A CA 1
ATOM 659 C C . ILE A 1 85 ? 15.149 9.724 -14.288 1.00 96.69 85 ILE A C 1
ATOM 661 O O . ILE A 1 85 ? 14.407 10.697 -14.420 1.00 96.69 85 ILE A O 1
ATOM 665 N N . GLY A 1 86 ? 14.683 8.480 -14.172 1.00 95.19 86 GLY A N 1
ATOM 666 C CA . GLY A 1 86 ? 13.266 8.159 -14.093 1.00 95.19 86 GLY A CA 1
ATOM 667 C C . GLY A 1 86 ? 12.598 7.801 -15.429 1.00 95.19 86 GLY A C 1
ATOM 668 O O . GLY A 1 86 ? 11.385 7.578 -15.448 1.00 95.19 86 GLY A O 1
ATOM 669 N N . ASP A 1 87 ? 13.336 7.779 -16.542 1.00 97.25 87 ASP A N 1
ATOM 670 C CA . ASP A 1 87 ? 12.794 7.685 -17.904 1.00 97.25 87 ASP A CA 1
ATOM 671 C C . ASP A 1 87 ? 12.808 6.268 -18.499 1.00 97.25 87 ASP A C 1
ATOM 673 O O . ASP A 1 87 ? 12.109 6.004 -19.482 1.00 97.25 87 ASP A O 1
ATOM 677 N N . LYS A 1 88 ? 13.543 5.327 -17.897 1.00 97.81 88 LYS A N 1
ATOM 678 C CA . LYS A 1 88 ? 13.624 3.948 -18.390 1.00 97.81 88 LYS A CA 1
ATOM 679 C C . LYS A 1 88 ? 12.393 3.157 -17.978 1.00 97.81 88 LYS A C 1
ATOM 681 O O . LYS A 1 88 ? 11.913 3.255 -16.855 1.00 97.81 88 LYS A O 1
ATOM 686 N N . THR A 1 89 ? 11.925 2.290 -18.865 1.00 97.62 89 THR A N 1
ATOM 687 C CA . THR A 1 89 ? 10.796 1.382 -18.600 1.00 97.62 89 THR A CA 1
ATOM 688 C C . THR A 1 89 ? 11.243 0.038 -18.009 1.00 97.62 89 THR A C 1
ATOM 690 O O . THR A 1 89 ? 10.525 -0.598 -17.236 1.00 97.62 89 THR A O 1
ATOM 693 N N . GLU A 1 90 ? 12.472 -0.382 -18.318 1.00 98.12 90 GLU A N 1
ATOM 694 C CA . GLU A 1 90 ? 13.055 -1.662 -17.898 1.00 98.12 90 GLU A CA 1
ATO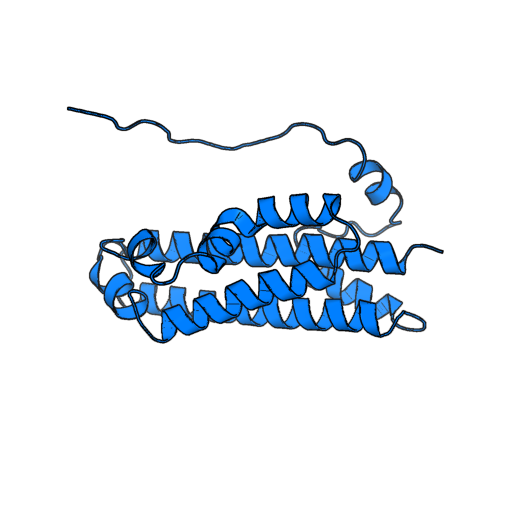M 695 C C . GLU A 1 90 ? 13.109 -1.883 -16.366 1.00 98.12 90 GLU A C 1
ATOM 697 O O . GLU A 1 90 ? 12.881 -3.010 -15.917 1.00 98.12 90 GLU A O 1
ATOM 702 N N . PRO A 1 91 ? 13.439 -0.882 -15.517 1.00 98.06 91 PRO A N 1
ATOM 703 C CA . PRO A 1 91 ? 13.489 -1.066 -14.063 1.00 98.06 91 PRO A CA 1
ATOM 704 C C . PRO A 1 91 ? 12.140 -1.461 -13.461 1.00 98.06 91 PRO A C 1
ATOM 706 O O . PRO A 1 91 ? 12.077 -2.420 -12.690 1.00 98.06 91 PRO A O 1
ATOM 709 N N . ALA A 1 92 ? 11.066 -0.772 -13.854 1.00 96.94 92 ALA A N 1
ATOM 710 C CA . ALA A 1 92 ? 9.717 -1.051 -13.376 1.00 96.94 92 ALA A CA 1
ATOM 711 C C . ALA A 1 92 ? 9.258 -2.449 -13.796 1.00 96.94 92 ALA A C 1
ATOM 713 O O . ALA A 1 92 ? 8.811 -3.224 -12.950 1.00 96.94 92 ALA A O 1
ATOM 714 N N . ALA A 1 93 ? 9.451 -2.809 -15.069 1.00 96.88 93 ALA A N 1
ATOM 715 C CA . ALA A 1 93 ? 9.103 -4.134 -15.566 1.00 96.88 93 ALA A CA 1
ATOM 716 C C . ALA A 1 93 ? 9.870 -5.239 -14.817 1.00 96.88 93 ALA A C 1
ATOM 718 O O . ALA A 1 93 ? 9.264 -6.165 -14.285 1.00 96.88 93 ALA A O 1
ATOM 719 N N . ARG A 1 94 ? 11.196 -5.117 -14.681 1.00 97.88 94 ARG A N 1
ATOM 720 C CA . ARG A 1 94 ? 12.015 -6.127 -13.986 1.00 97.88 94 ARG A CA 1
ATOM 721 C C . ARG A 1 94 ? 11.688 -6.263 -12.503 1.00 97.88 94 ARG A C 1
ATOM 723 O O . ARG A 1 94 ? 11.849 -7.349 -11.952 1.00 97.88 94 ARG A O 1
ATOM 730 N N . LEU A 1 95 ? 11.288 -5.177 -11.842 1.00 97.94 95 LEU A N 1
ATOM 731 C CA . LEU A 1 95 ? 11.006 -5.194 -10.411 1.00 97.94 95 LEU A CA 1
ATOM 732 C C . LEU A 1 95 ? 9.567 -5.610 -10.096 1.00 97.94 95 LEU A C 1
ATOM 734 O O . LEU A 1 95 ? 9.367 -6.318 -9.112 1.00 97.94 95 LEU A O 1
ATOM 738 N N . LEU A 1 96 ? 8.579 -5.172 -10.882 1.00 97.69 96 LEU A N 1
ATOM 739 C CA . LEU A 1 96 ? 7.160 -5.189 -10.501 1.00 97.69 96 LEU A CA 1
ATOM 740 C C . LEU A 1 96 ? 6.243 -5.928 -11.484 1.00 97.69 96 LEU A C 1
ATOM 742 O O . LEU A 1 96 ? 5.098 -6.202 -11.132 1.00 97.69 96 LEU A O 1
ATOM 746 N N . LEU A 1 97 ? 6.690 -6.270 -12.694 1.00 97.06 97 LEU A N 1
ATOM 747 C CA . LEU A 1 97 ? 5.853 -7.010 -13.639 1.00 97.06 97 LEU A CA 1
ATOM 748 C C . LEU A 1 97 ? 5.926 -8.511 -13.348 1.00 97.06 97 LEU A C 1
ATOM 750 O O . LEU A 1 97 ? 6.922 -9.160 -13.664 1.00 97.06 97 LEU A O 1
ATOM 754 N N . ARG A 1 98 ? 4.850 -9.064 -12.774 1.00 94.94 98 ARG A N 1
ATOM 755 C CA . ARG A 1 98 ? 4.706 -10.502 -12.465 1.00 94.94 98 ARG A CA 1
ATOM 756 C C . ARG A 1 98 ? 5.881 -11.065 -11.660 1.00 94.94 98 ARG A C 1
ATOM 758 O O . ARG A 1 98 ? 6.412 -12.134 -11.957 1.00 94.94 98 ARG A O 1
ATOM 765 N N . THR A 1 99 ? 6.311 -10.318 -10.652 1.00 97.25 99 THR A N 1
ATOM 766 C CA . THR A 1 99 ? 7.423 -10.701 -9.779 1.00 97.25 99 THR A CA 1
ATOM 767 C C . THR A 1 99 ? 6.925 -11.033 -8.372 1.00 97.25 99 THR A C 1
ATOM 769 O O . THR A 1 99 ? 5.894 -10.504 -7.944 1.00 97.25 99 THR A O 1
ATOM 772 N N . PRO A 1 100 ? 7.711 -11.769 -7.567 1.00 97.38 100 PRO A N 1
ATOM 773 C CA . PRO A 1 100 ? 7.402 -11.954 -6.147 1.00 97.38 100 PRO A CA 1
ATOM 774 C C . PRO A 1 100 ? 7.277 -10.636 -5.366 1.00 97.38 100 PRO A C 1
ATOM 776 O O . PRO A 1 100 ? 6.584 -10.566 -4.348 1.00 97.38 100 PRO A O 1
ATOM 779 N N . ALA A 1 101 ? 7.940 -9.568 -5.832 1.00 97.62 101 ALA A N 1
ATOM 780 C CA . ALA A 1 101 ? 7.810 -8.252 -5.220 1.00 97.62 101 ALA A CA 1
ATOM 781 C C . ALA A 1 101 ? 6.407 -7.664 -5.436 1.00 97.62 101 ALA A C 1
ATOM 783 O O . ALA A 1 101 ? 5.826 -7.088 -4.517 1.00 97.62 101 ALA A O 1
ATOM 784 N N . SER A 1 102 ? 5.829 -7.873 -6.619 1.00 95.81 102 SER A N 1
ATOM 785 C CA . SER A 1 102 ? 4.447 -7.484 -6.897 1.00 95.81 102 SER A CA 1
ATOM 786 C C . SER A 1 102 ? 3.425 -8.313 -6.110 1.00 95.81 102 SER A C 1
ATOM 788 O O . SER A 1 102 ? 2.461 -7.752 -5.595 1.00 95.81 102 SER A O 1
ATOM 790 N N . ASP A 1 103 ? 3.666 -9.610 -5.902 1.00 95.56 103 ASP A N 1
ATOM 791 C CA . ASP A 1 103 ? 2.789 -10.456 -5.076 1.00 95.56 103 ASP A CA 1
ATOM 792 C C . ASP A 1 103 ? 2.807 -10.027 -3.604 1.00 95.56 103 ASP A C 1
ATOM 794 O O . ASP A 1 103 ? 1.770 -9.953 -2.935 1.00 95.56 103 ASP A O 1
ATOM 798 N N . THR A 1 104 ? 3.996 -9.679 -3.105 1.00 97.62 10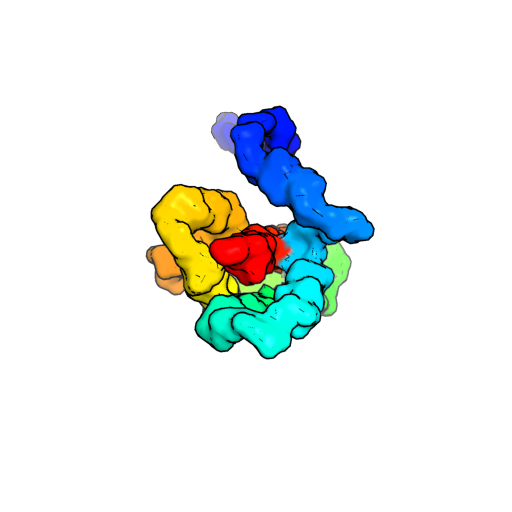4 THR A N 1
ATOM 799 C CA . THR A 1 104 ? 4.171 -9.140 -1.753 1.00 97.62 104 THR A CA 1
ATOM 800 C C . THR A 1 104 ? 3.467 -7.792 -1.614 1.00 97.62 104 THR A C 1
ATOM 802 O O . THR A 1 104 ? 2.744 -7.583 -0.640 1.00 97.62 104 THR A O 1
ATOM 805 N N . LEU A 1 105 ? 3.625 -6.898 -2.600 1.00 97.38 105 LEU A N 1
ATOM 806 C CA . LEU A 1 105 ? 2.938 -5.606 -2.625 1.00 97.38 105 LEU A CA 1
ATOM 807 C C . LEU A 1 105 ? 1.424 -5.814 -2.575 1.00 97.38 105 LEU A C 1
ATOM 809 O O . LEU A 1 105 ? 0.771 -5.283 -1.682 1.00 97.38 105 L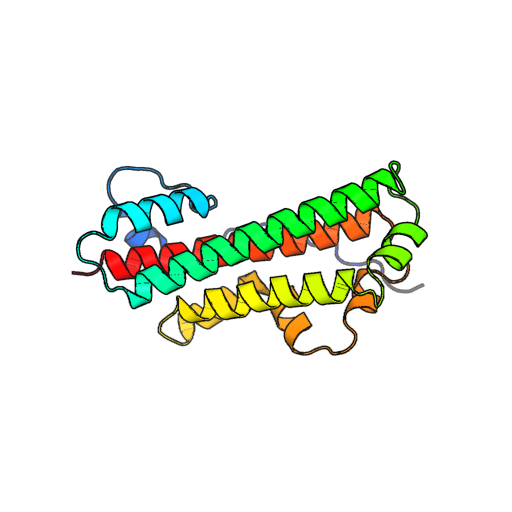EU A O 1
ATOM 813 N N . ARG A 1 106 ? 0.876 -6.658 -3.456 1.00 95.94 106 ARG A N 1
ATOM 814 C CA . ARG A 1 106 ? -0.554 -6.982 -3.476 1.00 95.94 106 ARG A CA 1
ATOM 815 C C . ARG A 1 106 ? -1.040 -7.485 -2.120 1.00 95.94 106 ARG A C 1
ATOM 817 O O . ARG A 1 106 ? -2.052 -7.005 -1.623 1.00 95.94 106 ARG A O 1
ATOM 824 N N . THR A 1 107 ? -0.313 -8.416 -1.507 1.00 96.00 107 THR A N 1
ATOM 825 C CA . THR A 1 107 ? -0.663 -8.962 -0.187 1.00 96.00 107 THR A CA 1
ATOM 826 C C . THR A 1 107 ? -0.745 -7.859 0.867 1.00 96.00 107 THR A C 1
ATOM 828 O O . THR A 1 107 ? -1.693 -7.815 1.646 1.00 96.00 107 THR A O 1
ATOM 831 N N . MET A 1 108 ? 0.211 -6.927 0.876 1.00 96.44 108 MET A N 1
ATOM 832 C CA . MET A 1 108 ? 0.197 -5.801 1.811 1.00 96.44 108 MET A CA 1
ATOM 833 C C . MET A 1 108 ? -0.984 -4.858 1.571 1.00 96.44 108 MET A C 1
ATOM 835 O O . MET A 1 108 ? -1.651 -4.484 2.531 1.00 96.44 108 MET A O 1
ATOM 839 N N . LEU A 1 109 ? -1.288 -4.529 0.313 1.00 95.88 109 LEU A N 1
ATOM 840 C CA . LEU A 1 109 ? -2.430 -3.677 -0.036 1.00 95.88 109 LEU A CA 1
ATOM 841 C C . LEU A 1 109 ? -3.767 -4.322 0.368 1.00 95.88 109 LEU A C 1
ATOM 843 O O . LEU A 1 109 ? -4.609 -3.677 0.990 1.00 95.88 109 LEU A O 1
ATOM 847 N N . LEU A 1 110 ? -3.944 -5.621 0.111 1.00 94.00 110 LEU A N 1
ATOM 848 C CA . LEU A 1 110 ? -5.152 -6.354 0.509 1.00 94.00 110 LEU A CA 1
ATOM 849 C C . LEU A 1 110 ? -5.274 -6.531 2.030 1.00 94.00 110 LEU A C 1
ATOM 851 O O . LEU A 1 110 ? -6.386 -6.579 2.564 1.00 94.00 110 LEU A O 1
ATOM 855 N N . ASN A 1 111 ? -4.150 -6.581 2.748 1.00 94.62 111 ASN A N 1
ATOM 856 C CA . ASN A 1 111 ? -4.160 -6.570 4.208 1.00 94.62 111 ASN A CA 1
ATOM 857 C C . ASN A 1 111 ? -4.671 -5.235 4.760 1.00 94.62 111 ASN A C 1
ATOM 859 O O . ASN A 1 111 ? -5.412 -5.259 5.740 1.00 94.62 111 ASN A O 1
ATOM 863 N N . ILE A 1 112 ? -4.343 -4.099 4.129 1.00 94.75 112 ILE A N 1
ATOM 864 C CA . ILE A 1 112 ? -4.936 -2.799 4.486 1.00 94.75 112 ILE A CA 1
ATOM 865 C C . ILE A 1 112 ? -6.435 -2.830 4.268 1.00 94.75 112 ILE A C 1
ATOM 867 O O . ILE A 1 112 ? -7.181 -2.553 5.200 1.00 94.75 112 ILE A O 1
ATOM 871 N N . TYR A 1 113 ? -6.869 -3.238 3.074 1.00 91.81 113 TYR A N 1
ATOM 872 C CA . TYR A 1 113 ? -8.285 -3.355 2.746 1.00 91.81 113 TYR A CA 1
ATOM 873 C C . TYR A 1 113 ? -9.039 -4.167 3.807 1.00 91.81 113 TYR A C 1
ATOM 875 O O . TYR A 1 113 ? -9.998 -3.683 4.409 1.00 91.81 113 TYR A O 1
ATOM 883 N N . THR A 1 114 ? -8.540 -5.362 4.122 1.00 92.06 114 THR A N 1
ATOM 884 C CA . THR A 1 114 ? -9.156 -6.265 5.103 1.00 92.06 114 THR A CA 1
ATOM 885 C C . THR A 1 114 ? -9.120 -5.701 6.526 1.00 92.06 114 THR A C 1
ATOM 887 O O . THR A 1 114 ? -10.098 -5.829 7.262 1.00 92.06 114 THR A O 1
ATOM 890 N N . ALA A 1 115 ? -8.004 -5.099 6.948 1.00 93.56 115 ALA A N 1
ATOM 891 C CA . ALA A 1 115 ? -7.866 -4.536 8.289 1.00 93.56 115 ALA A CA 1
ATOM 892 C C . ALA A 1 115 ? -8.758 -3.303 8.481 1.00 93.56 115 ALA A C 1
ATOM 894 O O . ALA A 1 115 ? -9.425 -3.197 9.507 1.00 93.56 115 ALA A O 1
ATOM 895 N N . SER A 1 116 ? -8.836 -2.427 7.478 1.00 92.81 116 SER A N 1
ATOM 896 C CA . SER A 1 116 ? -9.718 -1.262 7.482 1.00 92.81 116 SER A CA 1
ATOM 897 C C . SER A 1 116 ? -11.185 -1.665 7.577 1.00 92.81 116 SER A C 1
ATOM 899 O O . SER A 1 116 ? -11.907 -1.108 8.396 1.00 92.81 116 SER A O 1
ATOM 901 N N . HIS A 1 117 ? -11.622 -2.688 6.834 1.00 90.81 117 HIS A N 1
ATOM 902 C CA . HIS A 1 117 ? -13.006 -3.175 6.895 1.00 90.81 117 HIS A CA 1
ATOM 903 C C . HIS A 1 117 ? -13.429 -3.624 8.298 1.00 90.81 117 HIS A C 1
ATOM 905 O O . HIS A 1 117 ? -14.567 -3.390 8.697 1.00 90.81 117 HIS A O 1
ATOM 911 N N . LYS A 1 118 ? -12.513 -4.214 9.077 1.00 90.75 118 LYS A N 1
ATOM 912 C CA . LYS A 1 118 ? -12.793 -4.641 10.459 1.00 90.75 118 LYS A CA 1
ATOM 913 C C . LYS A 1 118 ? -13.048 -3.472 11.415 1.00 90.75 118 LYS A C 1
ATOM 915 O O . LYS A 1 118 ? -13.643 -3.680 12.464 1.00 90.75 118 LYS A O 1
ATOM 920 N N . CYS A 1 119 ? -12.616 -2.256 11.076 1.00 87.69 119 CYS A N 1
ATOM 921 C CA . CYS A 1 119 ? -12.832 -1.065 11.900 1.00 87.69 119 CYS A CA 1
ATOM 922 C C . CYS A 1 119 ? -14.235 -0.454 11.742 1.00 87.69 119 CYS A C 1
ATOM 924 O O . CYS A 1 119 ? -14.631 0.378 12.561 1.00 87.69 119 CYS A O 1
ATOM 926 N N . PHE A 1 120 ? -14.992 -0.831 10.708 1.00 83.38 120 PHE A N 1
ATOM 927 C CA . PHE A 1 120 ? -16.303 -0.253 10.418 1.00 83.38 120 PHE A CA 1
ATOM 928 C C . PHE A 1 120 ? -17.452 -1.165 10.844 1.00 83.38 120 PHE A C 1
ATOM 930 O O . PHE A 1 120 ? -17.419 -2.378 10.657 1.00 83.38 120 PHE A O 1
ATOM 937 N N . VAL A 1 121 ? -18.517 -0.549 11.362 1.00 70.94 121 VAL A N 1
ATOM 938 C CA . VAL A 1 121 ? -19.780 -1.214 11.697 1.00 70.94 121 VAL A CA 1
ATOM 939 C C . VAL A 1 121 ? -20.880 -0.558 10.860 1.00 70.94 121 VAL A C 1
ATOM 941 O O . VAL A 1 121 ? -21.313 0.549 11.169 1.00 70.94 121 VAL A O 1
ATOM 944 N N . GLY A 1 122 ? -21.305 -1.217 9.779 1.00 68.00 122 GLY A N 1
ATOM 945 C CA . GLY A 1 122 ? -22.379 -0.745 8.891 1.00 68.00 122 GLY A CA 1
ATOM 946 C C . GLY A 1 122 ? -21.942 -0.448 7.450 1.00 68.00 122 GLY A C 1
ATOM 947 O O . GLY A 1 122 ? -20.785 -0.135 7.179 1.00 68.00 122 GLY A O 1
ATOM 948 N N . GLN A 1 123 ? -22.889 -0.557 6.510 1.00 69.50 123 GLN A N 1
ATOM 949 C CA . GLN A 1 123 ? -22.626 -0.487 5.063 1.00 69.50 123 GLN A CA 1
ATOM 950 C C . GLN A 1 123 ? -22.244 0.917 4.561 1.00 69.50 123 GLN A C 1
ATOM 952 O O . GLN A 1 123 ? -21.384 1.035 3.691 1.00 69.50 123 GLN A O 1
ATOM 957 N N . ASP A 1 124 ? -22.816 1.985 5.125 1.00 70.25 124 ASP A N 1
ATOM 958 C CA . ASP A 1 124 ? -22.557 3.356 4.652 1.00 70.25 124 ASP A CA 1
ATOM 959 C C . ASP A 1 124 ? -21.108 3.804 4.884 1.00 70.25 124 ASP A C 1
ATOM 961 O O . ASP A 1 124 ? -20.534 4.539 4.079 1.00 70.25 124 ASP A O 1
ATOM 965 N N . SER A 1 125 ? -20.492 3.351 5.978 1.00 73.25 125 SER A N 1
ATOM 966 C CA . SER A 1 125 ? -19.097 3.670 6.284 1.00 73.25 125 SER A CA 1
ATOM 967 C C . SER A 1 125 ? -18.116 2.843 5.446 1.00 73.25 125 SER A C 1
ATOM 969 O O . SER A 1 125 ? -17.061 3.349 5.071 1.00 73.25 125 SER A O 1
ATOM 971 N N . ILE A 1 126 ? -18.501 1.620 5.064 1.00 80.44 126 ILE A N 1
ATOM 972 C CA . ILE A 1 126 ? -17.750 0.787 4.112 1.00 80.44 126 ILE A CA 1
ATOM 973 C C . ILE A 1 126 ? -17.710 1.458 2.731 1.00 80.44 126 ILE A C 1
ATOM 975 O O . ILE A 1 126 ? -16.645 1.580 2.135 1.00 80.44 126 ILE A O 1
ATOM 979 N N . ALA A 1 127 ? -18.829 2.023 2.266 1.00 80.94 127 ALA A N 1
ATOM 980 C CA . ALA A 1 127 ? -18.868 2.731 0.985 1.00 80.94 127 ALA A CA 1
ATOM 981 C C . ALA A 1 127 ? -17.959 3.978 0.939 1.00 80.94 127 ALA A C 1
ATOM 983 O O . ALA A 1 127 ? -17.541 4.404 -0.139 1.00 80.94 127 ALA A O 1
ATOM 984 N N . GLN A 1 128 ? -17.662 4.603 2.085 1.00 77.12 128 GLN A N 1
ATOM 985 C CA . GLN A 1 128 ? -16.682 5.694 2.157 1.00 77.12 128 GLN A CA 1
ATOM 986 C C . GLN A 1 128 ? -15.248 5.167 2.098 1.00 77.12 128 GLN A C 1
ATOM 988 O O . GLN A 1 128 ? -14.415 5.773 1.428 1.00 77.12 128 GLN A O 1
ATOM 993 N N . LEU A 1 129 ? -14.978 4.035 2.750 1.00 84.44 129 LEU A N 1
ATOM 994 C CA . LEU A 1 129 ? -13.683 3.364 2.699 1.00 84.44 129 LEU A CA 1
ATOM 995 C C . LEU A 1 129 ? -13.336 2.913 1.271 1.00 84.44 129 LEU A C 1
ATOM 997 O O . LEU A 1 129 ? -12.234 3.187 0.799 1.00 84.44 129 LEU A O 1
ATOM 1001 N N . ASP A 1 130 ? -14.284 2.313 0.552 1.00 85.00 130 ASP A N 1
ATOM 1002 C CA . ASP A 1 130 ? -14.067 1.843 -0.824 1.00 85.00 130 ASP A CA 1
ATOM 1003 C C . ASP A 1 130 ? -13.755 2.991 -1.801 1.00 85.00 130 ASP A C 1
ATOM 1005 O O . ASP A 1 130 ? -13.005 2.811 -2.757 1.00 85.00 130 ASP A O 1
ATOM 1009 N N . LYS A 1 131 ? -14.257 4.207 -1.539 1.00 83.62 131 LYS A N 1
ATOM 1010 C CA . LYS A 1 131 ? -13.902 5.409 -2.320 1.00 83.62 131 LYS A CA 1
ATOM 1011 C C . LYS A 1 131 ? -12.466 5.879 -2.090 1.00 83.62 131 LYS A C 1
ATOM 1013 O O . LYS A 1 131 ? -11.929 6.587 -2.937 1.00 83.62 131 LYS A O 1
ATOM 1018 N N . VAL A 1 132 ? -11.873 5.545 -0.945 1.00 84.56 132 VAL A N 1
ATOM 1019 C CA . VAL A 1 132 ? -10.468 5.850 -0.635 1.00 84.56 132 VAL A CA 1
ATOM 1020 C C . VAL A 1 132 ? -9.543 4.764 -1.190 1.00 84.56 132 VAL A C 1
ATOM 1022 O O . VAL A 1 132 ? -8.425 5.071 -1.581 1.00 84.56 132 VAL A O 1
ATOM 1025 N N . LEU A 1 133 ? -10.016 3.518 -1.259 1.00 86.31 133 LEU A N 1
ATOM 1026 C CA . LEU A 1 133 ? -9.260 2.335 -1.683 1.00 86.31 133 LEU A CA 1
ATOM 1027 C C . LEU A 1 133 ? -9.521 1.937 -3.146 1.00 86.31 133 LEU A C 1
ATOM 1029 O O . LEU A 1 133 ? -9.498 0.750 -3.456 1.00 86.31 133 LEU A O 1
ATOM 1033 N N . LEU A 1 134 ? -9.813 2.892 -4.037 1.00 85.94 134 LEU A N 1
ATOM 1034 C CA . LEU A 1 134 ? -10.281 2.601 -5.401 1.00 85.94 134 LEU A CA 1
ATOM 1035 C C . LEU A 1 134 ? -9.370 1.621 -6.148 1.00 85.94 134 LEU A C 1
ATOM 1037 O O . LEU A 1 134 ? -9.850 0.596 -6.630 1.00 85.94 134 LEU A O 1
ATOM 1041 N N . ASP A 1 135 ? -8.064 1.897 -6.211 1.00 87.44 135 ASP A N 1
ATOM 1042 C CA . ASP A 1 135 ? -7.161 1.012 -6.943 1.00 87.44 135 ASP A CA 1
ATOM 1043 C C . ASP A 1 135 ? -6.998 -0.327 -6.204 1.00 87.44 135 ASP A C 1
ATOM 1045 O O . ASP A 1 135 ? -6.963 -1.386 -6.827 1.00 87.44 135 ASP A O 1
ATOM 1049 N N . ILE A 1 136 ? -6.936 -0.311 -4.869 1.00 89.06 136 ILE A N 1
ATOM 1050 C CA . ILE A 1 136 ? -6.770 -1.526 -4.052 1.00 89.06 136 ILE A CA 1
ATOM 1051 C C . ILE A 1 136 ? -7.987 -2.466 -4.160 1.00 89.06 136 ILE A C 1
ATOM 1053 O O . ILE A 1 136 ? -7.816 -3.689 -4.201 1.00 89.06 136 ILE A O 1
ATOM 1057 N N . VAL A 1 137 ? -9.202 -1.922 -4.250 1.00 86.75 137 VAL A N 1
ATOM 1058 C CA . VAL A 1 137 ? -10.437 -2.681 -4.507 1.00 86.75 137 VAL A CA 1
ATOM 1059 C C . VAL A 1 137 ? -10.368 -3.363 -5.872 1.00 86.75 137 VAL A C 1
ATOM 1061 O O . VAL A 1 137 ? -10.699 -4.544 -5.992 1.00 86.75 137 VAL A O 1
ATOM 1064 N N . ASP A 1 138 ? -9.870 -2.669 -6.893 1.00 85.94 138 ASP A N 1
ATOM 1065 C CA . ASP A 1 138 ? -9.700 -3.256 -8.221 1.00 85.94 138 ASP A CA 1
ATOM 1066 C C . ASP A 1 138 ? -8.662 -4.396 -8.211 1.00 85.94 138 ASP A C 1
ATOM 1068 O O . ASP A 1 138 ? -8.887 -5.446 -8.824 1.00 85.94 138 ASP A O 1
ATOM 1072 N N . LEU A 1 139 ? -7.574 -4.268 -7.436 1.00 87.00 139 LEU A N 1
ATOM 1073 C CA . LEU A 1 139 ? -6.573 -5.336 -7.259 1.00 87.00 139 LEU A CA 1
ATOM 1074 C C . LEU A 1 139 ? -7.145 -6.614 -6.641 1.00 87.00 139 LEU A C 1
ATOM 1076 O O . LEU A 1 139 ? -6.658 -7.716 -6.924 1.00 87.00 139 LEU A O 1
ATOM 1080 N N . HIS A 1 140 ? -8.152 -6.495 -5.777 1.00 78.44 140 HIS A N 1
ATOM 1081 C CA . HIS A 1 140 ? -8.805 -7.654 -5.173 1.00 78.44 140 HIS A CA 1
ATOM 1082 C C . HIS A 1 140 ? -9.429 -8.558 -6.247 1.00 78.44 140 HIS A C 1
ATOM 1084 O O . HIS A 1 140 ? -9.337 -9.782 -6.162 1.00 78.44 140 HIS A O 1
ATOM 1090 N N . ASN A 1 141 ? -9.970 -7.962 -7.312 1.00 81.56 141 ASN A N 1
ATOM 1091 C CA . ASN A 1 141 ? -10.752 -8.667 -8.327 1.00 81.56 141 ASN A CA 1
ATOM 1092 C C . ASN A 1 141 ? -9.936 -9.120 -9.551 1.00 81.56 141 ASN A C 1
ATOM 1094 O O . ASN A 1 141 ? -10.466 -9.810 -10.420 1.00 81.56 141 ASN A O 1
ATOM 1098 N N . GLN A 1 142 ? -8.651 -8.764 -9.638 1.00 86.19 142 GLN A N 1
ATOM 1099 C CA . GLN A 1 142 ? -7.823 -9.026 -10.817 1.00 86.19 142 GLN A CA 1
ATOM 1100 C C . GLN A 1 142 ? -6.688 -10.017 -10.542 1.00 86.19 142 GLN A C 1
ATOM 1102 O O . GLN A 1 142 ? -5.874 -9.832 -9.641 1.00 86.19 142 GLN A O 1
ATOM 1107 N N . THR A 1 143 ? -6.586 -11.085 -11.336 1.00 80.94 143 THR A N 1
ATOM 1108 C CA . THR A 1 143 ? -5.534 -12.103 -11.158 1.00 80.94 143 THR A CA 1
ATOM 1109 C C . THR A 1 143 ? -4.164 -11.622 -11.649 1.00 80.94 143 THR A C 1
ATOM 1111 O O . THR A 1 143 ? -3.178 -11.822 -10.947 1.00 80.94 143 THR A O 1
ATOM 1114 N N . ASP A 1 144 ? -4.104 -10.944 -12.800 1.00 89.44 144 ASP A N 1
ATOM 1115 C CA . ASP A 1 144 ? -2.871 -10.420 -13.412 1.00 89.44 144 ASP A CA 1
ATOM 1116 C C . ASP A 1 144 ? -2.920 -8.890 -13.495 1.00 89.44 144 ASP A C 1
ATOM 1118 O O . ASP A 1 144 ? -3.151 -8.296 -14.545 1.00 89.44 144 ASP A O 1
ATOM 1122 N N . TRP A 1 145 ? -2.763 -8.253 -12.338 1.00 93.00 145 TRP A N 1
ATOM 1123 C CA . TRP A 1 145 ? -2.951 -6.812 -12.165 1.00 93.00 145 TRP A CA 1
ATOM 1124 C C . TRP A 1 145 ? -1.733 -5.981 -12.593 1.00 93.00 145 TRP A C 1
ATOM 1126 O O . TRP A 1 145 ? -1.859 -4.807 -12.920 1.00 93.00 145 TRP A O 1
ATOM 1136 N N . THR A 1 146 ? -0.533 -6.562 -12.576 1.00 94.94 146 THR A N 1
ATOM 1137 C CA . THR A 1 146 ? 0.720 -5.811 -12.771 1.00 94.94 146 THR A CA 1
ATOM 1138 C C . THR A 1 146 ? 0.901 -5.191 -14.162 1.00 94.94 146 THR A C 1
ATOM 1140 O O . THR A 1 146 ? 1.437 -4.080 -14.224 1.00 94.94 146 THR A O 1
ATOM 1143 N N . PRO A 1 147 ? 0.447 -5.798 -15.283 1.00 96.19 147 PRO A N 1
ATOM 1144 C CA . PRO A 1 147 ? 0.658 -5.210 -16.600 1.00 96.19 147 PRO A CA 1
ATOM 1145 C C . PRO A 1 147 ? -0.044 -3.865 -16.793 1.00 96.19 147 PRO A C 1
ATOM 1147 O O . PRO A 1 147 ? 0.488 -3.021 -17.500 1.00 96.19 147 PRO A O 1
ATOM 1150 N N . GLN A 1 148 ? -1.195 -3.631 -16.156 1.00 93.69 148 GLN A N 1
ATOM 1151 C CA . GLN A 1 148 ? -1.916 -2.359 -16.314 1.00 93.69 148 GLN A CA 1
ATOM 1152 C C . GLN A 1 148 ? -1.176 -1.169 -15.675 1.00 93.69 148 GLN A C 1
ATOM 1154 O O . GLN A 1 148 ? -1.417 -0.028 -16.052 1.00 93.69 148 GLN A O 1
ATOM 1159 N N . TYR A 1 149 ? -0.285 -1.441 -14.713 1.00 94.50 149 TYR A N 1
ATOM 1160 C CA . TYR A 1 149 ? 0.443 -0.420 -13.961 1.00 94.50 149 TYR A CA 1
ATOM 1161 C C . TYR A 1 149 ? 1.909 -0.313 -14.370 1.00 94.50 149 TYR A C 1
ATOM 1163 O O . TYR A 1 149 ? 2.461 0.784 -14.377 1.00 94.50 149 TYR A O 1
ATOM 1171 N N . PHE A 1 150 ? 2.567 -1.433 -14.676 1.00 97.00 150 PHE A N 1
ATOM 1172 C CA . PHE A 1 150 ? 4.030 -1.474 -14.784 1.00 97.00 150 PHE A CA 1
ATOM 1173 C C . PHE A 1 150 ? 4.549 -1.937 -16.141 1.00 97.00 150 PHE A C 1
ATOM 1175 O O . PHE A 1 150 ? 5.757 -1.880 -16.374 1.00 97.00 150 PHE A O 1
ATOM 1182 N N . LYS A 1 151 ? 3.674 -2.389 -17.046 1.00 96.00 151 LYS A N 1
ATOM 1183 C CA . LYS A 1 151 ? 4.100 -2.712 -18.406 1.00 96.00 151 LYS A CA 1
ATOM 1184 C C . LYS A 1 151 ? 4.404 -1.415 -19.147 1.00 96.00 151 LYS A C 1
ATOM 1186 O O . LYS A 1 151 ? 3.538 -0.557 -19.261 1.00 96.00 151 LYS A O 1
ATOM 1191 N N . ASP A 1 152 ? 5.626 -1.307 -19.658 1.00 96.75 152 ASP A N 1
ATOM 1192 C CA . ASP A 1 152 ? 6.104 -0.148 -20.420 1.00 96.75 152 ASP A CA 1
ATOM 1193 C C . ASP A 1 152 ? 6.045 1.185 -19.638 1.00 96.75 152 ASP A C 1
ATOM 1195 O O . ASP A 1 152 ? 6.126 2.262 -20.226 1.00 96.75 152 ASP A O 1
ATOM 1199 N N . SER A 1 153 ? 5.941 1.125 -18.305 1.00 97.19 153 SER A N 1
ATOM 1200 C CA . SER A 1 153 ? 5.890 2.305 -17.439 1.00 97.19 153 SER A CA 1
ATOM 1201 C C . SER A 1 153 ? 7.296 2.811 -17.133 1.00 97.19 153 SER A C 1
ATOM 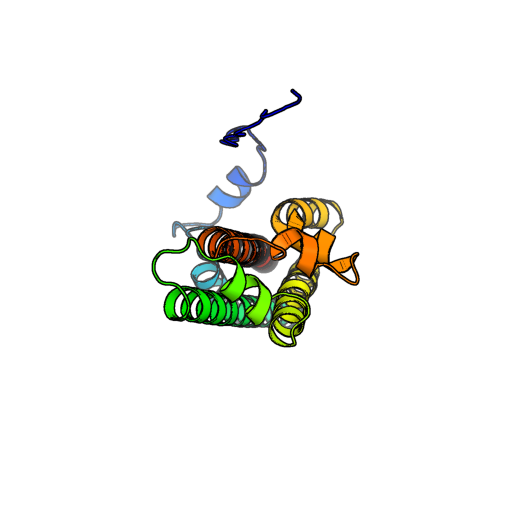1203 O O . SER A 1 153 ? 8.100 2.041 -16.603 1.00 97.19 153 SER A O 1
ATOM 1205 N N . PRO A 1 154 ? 7.605 4.095 -17.395 1.00 97.88 154 PRO A N 1
ATOM 1206 C CA . PRO A 1 154 ? 8.849 4.699 -16.937 1.00 97.88 154 PRO A CA 1
ATOM 1207 C C . PRO A 1 154 ? 8.990 4.607 -15.415 1.00 97.88 154 PRO A C 1
ATOM 1209 O O . PRO A 1 154 ? 7.988 4.629 -14.693 1.00 97.88 154 PRO A O 1
ATOM 1212 N N . THR A 1 155 ? 10.223 4.562 -14.918 1.00 97.88 155 THR A N 1
ATOM 1213 C CA . THR A 1 155 ? 10.544 4.505 -13.485 1.00 97.88 155 THR A CA 1
ATOM 1214 C C . THR A 1 155 ? 9.782 5.566 -12.678 1.00 97.88 155 THR A C 1
ATOM 1216 O O . THR A 1 155 ? 9.142 5.225 -11.684 1.00 97.88 155 THR A O 1
ATOM 1219 N N . VAL A 1 156 ? 9.729 6.822 -13.143 1.00 97.69 156 VAL A N 1
ATOM 1220 C CA . VAL A 1 156 ? 8.994 7.905 -12.457 1.00 97.69 156 VAL A CA 1
ATOM 1221 C C . VAL A 1 156 ? 7.482 7.648 -12.385 1.00 97.69 156 VAL A C 1
ATOM 1223 O O . VAL A 1 156 ? 6.829 7.963 -11.387 1.00 97.69 156 VAL A O 1
ATOM 1226 N N . ALA A 1 157 ? 6.906 7.028 -13.418 1.00 97.81 157 ALA A N 1
ATOM 1227 C CA . ALA A 1 157 ? 5.493 6.666 -13.433 1.00 97.81 157 ALA A CA 1
ATOM 1228 C C . ALA A 1 157 ? 5.220 5.506 -12.466 1.00 97.81 157 ALA A C 1
ATOM 1230 O O . ALA A 1 157 ? 4.248 5.550 -11.712 1.00 97.81 157 ALA A O 1
ATOM 1231 N N . ALA A 1 158 ? 6.107 4.508 -12.422 1.00 98.06 158 ALA A N 1
ATOM 1232 C CA . ALA A 1 158 ? 6.018 3.412 -11.463 1.00 98.06 158 ALA A CA 1
ATOM 1233 C C . ALA A 1 158 ? 6.129 3.909 -10.010 1.00 98.06 158 ALA A C 1
ATOM 1235 O O . ALA A 1 158 ? 5.323 3.515 -9.168 1.00 98.06 158 ALA A O 1
ATOM 1236 N N . GLU A 1 159 ? 7.051 4.830 -9.713 1.00 98.06 159 GLU A N 1
ATOM 1237 C CA . GLU A 1 159 ? 7.144 5.476 -8.397 1.00 98.06 159 GLU A CA 1
ATOM 1238 C C . GLU A 1 159 ? 5.892 6.291 -8.045 1.00 98.06 159 GLU A C 1
ATOM 1240 O O . GLU A 1 159 ? 5.461 6.304 -6.887 1.00 98.06 159 GLU A O 1
ATOM 1245 N N . THR A 1 160 ? 5.273 6.939 -9.034 1.00 97.88 160 THR A N 1
ATOM 1246 C CA . THR A 1 160 ? 4.017 7.679 -8.850 1.00 97.88 160 THR A CA 1
ATOM 1247 C C . THR A 1 160 ? 2.864 6.735 -8.508 1.00 97.88 160 THR A C 1
ATOM 1249 O O . THR A 1 160 ? 2.112 7.005 -7.574 1.00 97.88 160 THR A O 1
ATOM 1252 N N . ILE A 1 161 ? 2.755 5.595 -9.195 1.00 97.50 161 ILE A N 1
ATOM 1253 C CA . ILE A 1 161 ? 1.761 4.551 -8.898 1.00 97.50 161 ILE A CA 1
ATOM 1254 C C . ILE A 1 161 ? 1.964 3.996 -7.485 1.00 97.50 161 ILE A C 1
ATOM 1256 O O . ILE A 1 161 ? 1.016 3.903 -6.711 1.00 97.50 161 ILE A O 1
ATOM 1260 N N . LEU A 1 162 ? 3.209 3.688 -7.114 1.00 97.94 162 LEU A N 1
ATOM 1261 C CA . LEU A 1 162 ? 3.545 3.247 -5.761 1.00 97.94 162 LEU A CA 1
ATOM 1262 C C . LEU A 1 162 ? 3.161 4.297 -4.708 1.00 97.94 162 LEU A C 1
ATOM 1264 O O . LEU A 1 162 ? 2.596 3.955 -3.673 1.00 97.94 162 LEU A O 1
ATOM 1268 N N . SER A 1 163 ? 3.407 5.578 -4.990 1.00 96.94 163 SER A N 1
ATOM 1269 C CA . SER A 1 163 ? 3.010 6.681 -4.106 1.00 96.94 163 SER A CA 1
ATOM 1270 C C . SER A 1 163 ? 1.488 6.811 -4.001 1.00 96.94 163 SER A C 1
ATOM 1272 O O . SER A 1 163 ? 0.975 7.118 -2.930 1.00 96.94 163 SER A O 1
ATOM 1274 N N . ARG A 1 164 ? 0.745 6.530 -5.079 1.00 95.12 164 ARG A N 1
ATOM 1275 C CA . ARG A 1 164 ? -0.719 6.467 -5.037 1.00 95.12 164 ARG A CA 1
ATOM 1276 C C . ARG A 1 164 ? -1.206 5.346 -4.126 1.00 95.12 164 ARG A C 1
ATOM 1278 O O . ARG A 1 164 ? -2.026 5.619 -3.258 1.00 95.12 164 ARG A O 1
ATOM 1285 N N . PHE A 1 165 ? -0.648 4.141 -4.241 1.00 96.31 165 PHE A N 1
ATOM 1286 C CA . PHE A 1 165 ? -0.970 3.056 -3.311 1.00 96.31 165 PHE A CA 1
ATOM 1287 C C . PHE A 1 165 ? -0.667 3.426 -1.854 1.00 96.31 165 PHE A C 1
ATOM 1289 O O . PHE A 1 165 ? -1.462 3.127 -0.967 1.00 96.31 165 PHE A O 1
ATOM 1296 N N . GLU A 1 166 ? 0.450 4.107 -1.592 1.00 95.69 166 GLU A N 1
ATOM 1297 C CA . GLU A 1 166 ? 0.797 4.587 -0.250 1.00 95.69 166 GLU A CA 1
ATOM 1298 C C . GLU A 1 166 ? -0.214 5.617 0.280 1.00 95.69 166 GLU A C 1
ATOM 1300 O O . GLU A 1 166 ? -0.636 5.533 1.437 1.00 95.69 166 GLU A O 1
ATOM 1305 N N . MET A 1 167 ? -0.664 6.549 -0.564 1.00 92.31 167 MET A N 1
ATOM 1306 C CA . MET A 1 167 ? -1.721 7.499 -0.204 1.00 92.31 167 MET A CA 1
ATOM 1307 C C . MET A 1 167 ? -3.046 6.794 0.104 1.00 92.31 167 MET A C 1
ATOM 1309 O O . MET A 1 167 ? -3.676 7.117 1.107 1.00 92.31 167 MET A O 1
ATOM 1313 N N . GLU A 1 168 ? -3.456 5.805 -0.696 1.00 93.00 168 GLU A N 1
ATOM 1314 C CA . GLU A 1 168 ? -4.665 5.018 -0.408 1.00 93.00 168 GLU A CA 1
ATOM 1315 C C . GLU A 1 168 ? -4.524 4.245 0.915 1.00 93.00 168 GLU A C 1
ATOM 1317 O O . GLU A 1 168 ? -5.440 4.258 1.738 1.00 93.00 168 GLU A O 1
ATOM 1322 N N . CYS A 1 169 ? -3.352 3.652 1.184 1.00 93.88 169 CYS A N 1
ATOM 1323 C CA . CYS A 1 169 ? -3.084 2.953 2.445 1.00 93.88 169 CYS A CA 1
ATOM 1324 C C . CYS A 1 169 ? -3.202 3.875 3.661 1.00 93.88 169 CYS A C 1
ATOM 1326 O O . CYS A 1 169 ? -3.860 3.542 4.648 1.00 93.88 169 CYS A O 1
ATOM 1328 N N . THR A 1 170 ? -2.545 5.032 3.601 1.00 92.38 170 THR A N 1
ATOM 1329 C CA . THR A 1 170 ? -2.520 5.994 4.710 1.00 92.38 170 THR A CA 1
ATOM 1330 C C . THR A 1 170 ? -3.872 6.679 4.896 1.00 92.38 170 THR A C 1
ATOM 1332 O O . THR A 1 170 ? -4.324 6.818 6.031 1.00 92.38 170 THR A O 1
ATOM 1335 N N . GLY A 1 171 ? -4.575 7.011 3.810 1.00 90.31 171 GLY A N 1
ATOM 1336 C CA . GLY A 1 171 ? -5.937 7.540 3.851 1.00 90.31 171 GLY A CA 1
ATOM 1337 C C . GLY A 1 171 ? -6.930 6.556 4.474 1.00 90.31 171 GLY A C 1
ATOM 1338 O O . GLY A 1 171 ? -7.704 6.929 5.359 1.00 90.31 171 GLY A O 1
ATOM 1339 N N . ALA A 1 172 ? -6.869 5.283 4.075 1.00 91.62 172 ALA A N 1
ATOM 1340 C CA . ALA A 1 172 ? -7.699 4.232 4.655 1.00 91.62 172 ALA A CA 1
ATOM 1341 C C . ALA A 1 172 ? -7.385 4.007 6.138 1.00 91.62 172 ALA A C 1
ATOM 1343 O O . ALA A 1 172 ? -8.311 3.875 6.945 1.00 91.62 172 ALA A O 1
ATOM 1344 N N . ALA A 1 173 ? -6.103 4.017 6.518 1.00 93.56 173 ALA A N 1
ATOM 1345 C CA . ALA A 1 173 ? -5.679 3.916 7.911 1.00 93.56 173 ALA A CA 1
ATOM 1346 C C . ALA A 1 173 ? -6.235 5.070 8.756 1.00 93.56 173 ALA A C 1
ATOM 1348 O O . ALA A 1 173 ? -6.879 4.821 9.775 1.00 93.56 173 ALA A O 1
ATOM 1349 N N . SER A 1 174 ? -6.064 6.315 8.306 1.00 91.12 174 SER A N 1
ATOM 1350 C CA . SER A 1 174 ? -6.589 7.502 8.985 1.00 91.12 174 SER A CA 1
ATOM 1351 C C . SER A 1 174 ? -8.102 7.425 9.192 1.00 91.12 174 SER A C 1
ATOM 1353 O O . SER A 1 174 ? -8.578 7.557 10.319 1.00 91.12 174 SER A O 1
ATOM 1355 N N . LEU A 1 175 ? -8.867 7.149 8.131 1.00 89.94 175 LEU A N 1
ATOM 1356 C CA . LEU A 1 175 ? -10.330 7.087 8.200 1.00 89.94 175 LEU A CA 1
ATOM 1357 C C . LEU A 1 175 ? -10.821 5.980 9.150 1.00 89.94 175 LEU A C 1
ATOM 1359 O O . LEU A 1 175 ? -11.728 6.185 9.962 1.00 89.94 175 LEU A O 1
ATOM 1363 N N . SER A 1 176 ? -10.207 4.804 9.066 1.00 92.44 176 SER A N 1
ATOM 1364 C CA . SER A 1 176 ? -10.583 3.643 9.876 1.00 92.44 176 SER A CA 1
ATOM 1365 C C . SER A 1 176 ? -10.221 3.839 11.351 1.00 92.44 176 SER A C 1
ATOM 1367 O O . SER A 1 176 ? -11.026 3.540 12.229 1.00 92.44 176 SER A O 1
ATOM 1369 N N . LEU A 1 177 ? -9.040 4.392 11.647 1.00 92.25 177 LEU A N 1
ATOM 1370 C CA . LEU A 1 177 ? -8.634 4.682 13.023 1.00 92.25 177 LEU A CA 1
ATOM 1371 C C . LEU A 1 177 ? -9.468 5.814 13.632 1.00 92.25 177 LEU A C 1
ATOM 1373 O O . LEU A 1 177 ? -9.822 5.737 14.803 1.00 92.25 177 LEU A O 1
ATOM 1377 N N . LEU A 1 178 ? -9.860 6.830 12.855 1.00 89.81 178 LEU A N 1
ATOM 1378 C CA . LEU A 1 178 ? -10.824 7.836 13.320 1.00 89.81 178 LEU A CA 1
ATOM 1379 C C . LEU A 1 178 ? -12.169 7.202 13.681 1.00 89.81 178 LEU A C 1
ATOM 1381 O O . LEU A 1 178 ? -12.795 7.597 14.665 1.00 89.81 178 LEU A O 1
ATOM 1385 N N . THR A 1 179 ? -12.591 6.197 12.917 1.00 89.25 179 THR A N 1
ATOM 1386 C CA . THR A 1 179 ? -13.813 5.441 13.203 1.00 89.25 179 THR A CA 1
ATOM 1387 C C . THR A 1 179 ? -13.690 4.673 14.517 1.00 89.25 179 THR A C 1
ATOM 1389 O O . THR A 1 179 ? -14.578 4.785 15.362 1.00 89.25 179 THR A O 1
ATOM 1392 N N . VAL A 1 180 ? -12.570 3.978 14.739 1.00 89.88 180 VAL A N 1
ATOM 1393 C CA . VAL A 1 180 ? -12.278 3.316 16.022 1.00 89.88 180 VAL A CA 1
ATOM 1394 C C . VAL A 1 180 ? -12.274 4.323 17.173 1.00 89.88 180 VAL A C 1
ATOM 1396 O O . VAL A 1 180 ? -12.946 4.123 18.180 1.00 89.88 180 VAL A O 1
ATOM 1399 N N . LEU A 1 181 ? -11.576 5.449 17.017 1.00 88.69 181 LEU A N 1
ATOM 1400 C CA . LEU A 1 181 ? -11.517 6.496 18.035 1.00 88.69 181 LEU A CA 1
ATOM 1401 C C . LEU A 1 181 ? -12.911 7.031 18.389 1.00 88.69 181 LEU A C 1
ATOM 1403 O O . LEU A 1 181 ? -13.195 7.305 19.553 1.00 88.69 181 LEU A O 1
ATOM 1407 N N . HIS A 1 182 ? -13.786 7.182 17.395 1.00 86.62 182 HIS A N 1
ATOM 1408 C CA . HIS A 1 182 ? -15.162 7.606 17.617 1.00 86.62 182 HIS A CA 1
ATOM 1409 C C . HIS A 1 182 ? -15.978 6.536 18.359 1.00 86.62 182 HIS A C 1
ATOM 1411 O O . HIS A 1 182 ? -16.759 6.887 19.237 1.00 86.62 182 HIS A O 1
ATOM 1417 N N . GLN A 1 183 ? -15.787 5.248 18.051 1.00 86.25 183 GLN A N 1
ATOM 1418 C CA . GLN A 1 183 ? -16.430 4.143 18.777 1.00 86.25 183 GLN A CA 1
ATOM 1419 C C . GLN A 1 183 ? -16.019 4.124 20.254 1.00 86.25 183 GLN A C 1
ATOM 1421 O O . GLN A 1 183 ? -16.886 4.013 21.112 1.00 86.25 183 GLN A O 1
ATOM 1426 N N . LEU A 1 184 ? -14.732 4.324 20.552 1.00 85.06 184 LEU A N 1
ATOM 1427 C CA . LEU A 1 184 ? -14.211 4.353 21.925 1.00 85.06 184 LEU A CA 1
ATOM 1428 C C . LEU A 1 184 ? -14.677 5.565 22.744 1.00 85.06 184 LEU A C 1
ATOM 1430 O O . LEU A 1 184 ? -14.649 5.529 23.969 1.00 85.06 184 LEU A O 1
ATOM 1434 N N . LYS A 1 185 ? -15.076 6.658 22.083 1.00 82.75 185 LYS A N 1
ATOM 1435 C CA . LYS A 1 185 ? -15.574 7.878 22.739 1.00 82.75 185 LYS A CA 1
ATOM 1436 C C . LYS A 1 185 ? -17.091 7.897 22.934 1.00 82.75 185 LYS A C 1
ATOM 1438 O O . LYS A 1 185 ? -17.588 8.840 23.550 1.00 82.75 185 LYS A O 1
ATOM 1443 N N . LYS A 1 186 ? -17.835 6.929 22.385 1.00 68.06 186 LYS A N 1
ATOM 1444 C CA . LYS A 1 186 ? -19.279 6.843 22.630 1.00 68.06 186 LYS A CA 1
ATOM 1445 C C . LYS A 1 186 ? -19.519 6.341 24.065 1.00 68.06 186 LYS A C 1
ATOM 1447 O O . LYS A 1 186 ? -18.900 5.347 24.432 1.00 68.06 186 LYS A O 1
ATOM 1452 N N . PRO A 1 187 ? -20.350 7.043 24.859 1.00 51.50 187 PRO A N 1
ATOM 1453 C CA . PRO A 1 187 ? -20.701 6.639 26.220 1.00 51.50 187 PRO A CA 1
ATOM 1454 C C . PRO A 1 187 ? -21.566 5.377 26.255 1.00 51.50 187 PRO A C 1
ATOM 1456 O O . PRO A 1 187 ? -22.286 5.121 25.258 1.00 51.50 187 PRO A O 1
#

Foldseek 3Di:
DDDDDDPDDDPDDDDDPDVVVVVVPPDDDPPPLLDLVSLLVVLVVLPPPDDPQLNVLLVQLVVLLVVLLVLLVVLLVQLCVVPVPQFDLVSLCVQQQPDVSVVVNLVSLVSNLVSLVSLDDDDVLNVVLCVLSVVNVVSVVDPRSRCVQRPSGTSNSNNVVSVSSSSSSSNSSSSSSVSSVSVSPDD